Protein AF-A0A8T0IB73-F1 (afdb_monomer)

pLDDT: mean 79.88, std 20.85, range [33.0, 96.12]

Organism: Ceratodon purpureus (NCBI:txid3225)

Sequence (267 aa):
MIAAMEVASTCCSMSRTCAVAPSSSFTQQLAAPAFRTNLRLKQVGAWQAPQRGLIQITNIGWDPEGILPAPVPHHITRRSYEKKISEDAEYKEKVERQLQADKEARRQAREARVVPDSHKDLLEFLLSTEGSEMEFEVARCRPRLTEDFFSFVKAEIGSLRFAVNQTVEVQDRIGELEVLQKVLQEGVGAYDALTTDLVDAKERLQRILVAKDKKAILLEMAGENQLDRPLLALLDENIVSATQANEEQAALFMSKIRGAVVKYITL

Structure (mmCIF, N/CA/C/O backbone):
data_AF-A0A8T0IB73-F1
#
_entry.id   AF-A0A8T0IB73-F1
#
loop_
_atom_site.group_PDB
_atom_site.id
_atom_site.type_symbol
_atom_site.label_atom_id
_atom_site.label_alt_id
_atom_site.label_comp_id
_atom_site.label_asym_id
_atom_site.label_entity_id
_atom_site.label_seq_id
_atom_site.pdbx_PDB_ins_code
_atom_site.Cartn_x
_atom_site.Cartn_y
_atom_site.Cartn_z
_atom_site.occupancy
_atom_site.B_iso_or_equiv
_atom_site.auth_seq_id
_atom_site.auth_comp_id
_atom_site.auth_asym_id
_atom_site.auth_atom_id
_atom_site.pdbx_PDB_model_num
ATOM 1 N N . MET A 1 1 ? -2.199 46.099 14.956 1.00 44.38 1 MET A N 1
ATOM 2 C CA . MET A 1 1 ? -2.814 44.824 14.524 1.00 44.38 1 MET A CA 1
ATOM 3 C C . MET A 1 1 ? -1.697 43.940 14.010 1.00 44.38 1 MET A C 1
ATOM 5 O O . MET A 1 1 ? -0.805 44.490 13.382 1.00 44.38 1 MET A O 1
ATOM 9 N N . ILE A 1 2 ? -1.781 42.634 14.283 1.00 37.38 2 ILE A N 1
ATOM 10 C CA . ILE A 1 2 ? -0.740 41.584 14.225 1.00 37.38 2 ILE A CA 1
ATOM 11 C C . ILE A 1 2 ? -0.155 41.323 15.622 1.00 37.38 2 ILE A C 1
ATOM 13 O O . ILE A 1 2 ? 0.745 42.016 16.085 1.00 37.38 2 ILE A O 1
ATOM 17 N N . ALA A 1 3 ? -0.745 40.336 16.300 1.00 36.84 3 ALA A N 1
ATOM 18 C CA . ALA A 1 3 ? -0.261 39.738 17.537 1.00 36.84 3 ALA A CA 1
ATOM 19 C C . ALA A 1 3 ? 0.250 38.330 17.198 1.00 36.84 3 ALA A C 1
ATOM 21 O O . ALA A 1 3 ? -0.510 37.512 16.684 1.00 36.84 3 ALA A O 1
ATOM 22 N N . ALA A 1 4 ? 1.529 38.079 17.465 1.00 41.38 4 ALA A N 1
ATOM 23 C CA . ALA A 1 4 ? 2.139 36.757 17.465 1.00 41.38 4 ALA A CA 1
ATOM 24 C C . ALA A 1 4 ? 2.296 36.318 18.929 1.00 41.38 4 ALA A C 1
ATOM 26 O O . ALA A 1 4 ? 2.856 37.058 19.737 1.00 41.38 4 ALA A O 1
ATOM 27 N N . MET A 1 5 ? 1.758 35.147 19.273 1.00 37.09 5 MET A N 1
ATOM 28 C CA . MET A 1 5 ? 1.978 34.483 20.558 1.00 37.09 5 MET A CA 1
ATOM 29 C C . MET A 1 5 ? 3.108 33.466 20.382 1.00 37.09 5 MET A C 1
ATOM 31 O O . MET A 1 5 ? 2.905 32.431 19.756 1.00 37.09 5 MET A O 1
ATOM 35 N N . GLU A 1 6 ? 4.277 33.748 20.953 1.00 39.34 6 GLU A N 1
ATOM 36 C CA . GLU A 1 6 ? 5.296 32.743 21.267 1.00 39.34 6 GLU A CA 1
ATOM 37 C C . GLU A 1 6 ? 5.273 32.500 22.778 1.00 39.34 6 GLU A C 1
ATOM 39 O O . GLU A 1 6 ? 5.411 33.424 23.582 1.00 39.34 6 GLU A O 1
ATOM 44 N N . VAL A 1 7 ? 5.058 31.243 23.163 1.00 42.22 7 VAL A N 1
ATOM 45 C CA . VAL A 1 7 ? 5.087 30.785 24.551 1.00 42.22 7 VAL A CA 1
ATOM 46 C C . VAL A 1 7 ? 6.481 30.239 24.835 1.00 42.22 7 VAL A C 1
ATOM 48 O O . VAL A 1 7 ? 6.880 29.205 24.306 1.00 42.22 7 VAL A O 1
ATOM 51 N N . ALA A 1 8 ? 7.213 30.944 25.693 1.00 37.56 8 ALA A N 1
ATOM 52 C CA . ALA A 1 8 ? 8.428 30.458 26.326 1.00 37.56 8 ALA A CA 1
ATOM 53 C C . ALA A 1 8 ? 8.081 29.418 27.404 1.00 37.56 8 ALA A C 1
ATOM 55 O O . ALA A 1 8 ? 7.193 29.647 28.227 1.00 37.56 8 ALA A O 1
ATOM 56 N N . SER A 1 9 ? 8.815 28.305 27.451 1.00 41.31 9 SER A N 1
ATOM 57 C CA . SER A 1 9 ? 8.836 27.429 28.624 1.00 41.31 9 SER A CA 1
ATOM 58 C C . SER A 1 9 ? 10.268 27.039 28.970 1.00 41.31 9 SER A C 1
ATOM 60 O O . SER A 1 9 ? 10.942 26.277 28.281 1.00 41.31 9 SER A O 1
ATOM 62 N N . THR A 1 10 ? 10.718 27.655 30.052 1.00 38.38 10 THR A N 1
ATOM 63 C CA . THR A 1 10 ? 11.935 27.410 30.813 1.00 38.38 10 THR A CA 1
ATOM 64 C C . THR A 1 10 ? 11.667 26.262 31.781 1.00 38.38 10 THR A C 1
ATOM 66 O O . THR A 1 10 ? 10.678 26.333 32.502 1.00 38.38 10 THR A O 1
ATOM 69 N N . CYS A 1 11 ? 12.559 25.273 31.900 1.00 34.50 11 CYS A N 1
ATOM 70 C CA . CYS A 1 11 ? 12.737 24.570 33.175 1.00 34.50 11 CYS A CA 1
ATOM 71 C C . CYS A 1 11 ? 14.089 23.852 33.264 1.00 34.50 11 CYS A C 1
ATOM 73 O O . CYS A 1 11 ? 14.430 22.991 32.455 1.00 34.50 11 CYS A O 1
ATOM 75 N N . CYS A 1 12 ? 14.842 24.255 34.287 1.00 33.66 12 CYS A N 1
ATOM 76 C CA . CYS A 1 12 ? 16.112 23.703 34.728 1.00 33.66 12 CYS A CA 1
ATOM 77 C C . CYS A 1 12 ? 15.977 22.340 35.426 1.00 33.66 12 CYS A C 1
ATOM 79 O O . CYS A 1 12 ? 14.968 22.009 36.041 1.00 33.66 12 CYS A O 1
ATOM 81 N N . SER A 1 13 ? 17.105 21.637 35.354 1.00 33.31 13 SER A N 1
ATOM 82 C CA . SER A 1 13 ? 17.651 20.556 36.181 1.00 33.31 13 SER A CA 1
ATOM 83 C C . SER A 1 13 ? 17.153 20.408 37.635 1.00 33.31 13 SER A C 1
ATOM 85 O O . SER A 1 13 ? 17.006 21.380 38.366 1.00 33.31 13 SER A O 1
ATOM 87 N N . MET A 1 14 ? 17.052 19.163 38.125 1.00 33.00 14 MET A N 1
ATOM 88 C CA . MET A 1 14 ? 18.135 18.469 38.854 1.00 33.00 14 MET A CA 1
ATOM 89 C C . MET A 1 14 ? 17.739 17.036 39.280 1.00 33.00 14 MET A C 1
ATOM 91 O O . MET A 1 14 ? 16.755 16.809 39.970 1.00 33.00 14 MET A O 1
ATOM 95 N N . SER A 1 15 ? 18.585 16.094 38.859 1.00 36.47 15 SER A N 1
ATOM 96 C CA . SER A 1 15 ? 19.115 14.887 39.517 1.00 36.47 15 SER A CA 1
ATOM 97 C C . SER A 1 15 ? 18.459 14.313 40.787 1.00 36.47 15 SER A C 1
ATOM 99 O O . SER A 1 15 ? 18.430 14.984 41.816 1.00 36.47 15 SER A O 1
ATOM 101 N N . ARG A 1 16 ? 18.221 12.985 40.790 1.00 34.59 16 ARG A N 1
ATOM 102 C CA . ARG A 1 16 ? 18.730 12.041 41.819 1.00 34.59 16 ARG A CA 1
ATOM 103 C C . ARG A 1 16 ? 18.560 10.560 41.425 1.00 34.59 16 ARG A C 1
ATOM 105 O O . ARG A 1 16 ? 17.464 10.078 41.188 1.00 34.59 16 ARG A O 1
ATOM 112 N N . THR A 1 17 ? 19.713 9.892 41.365 1.00 36.22 17 THR A N 1
ATOM 113 C CA . THR A 1 17 ? 20.051 8.501 41.729 1.00 36.22 17 THR A CA 1
ATOM 114 C C . THR A 1 17 ? 18.939 7.535 42.165 1.00 36.22 17 THR A C 1
ATOM 116 O O . THR A 1 17 ? 18.253 7.811 43.143 1.00 36.22 17 THR A O 1
ATOM 119 N N . CYS A 1 18 ? 18.939 6.325 41.592 1.00 33.56 18 CYS A N 1
ATOM 120 C CA . CYS A 1 18 ? 19.138 5.069 42.336 1.00 33.56 18 CYS A CA 1
ATOM 121 C C . CYS A 1 18 ? 19.315 3.887 41.367 1.00 33.56 18 CYS A C 1
ATOM 123 O O . CYS A 1 18 ? 18.450 3.597 40.546 1.00 33.56 18 CYS A O 1
ATOM 125 N N . ALA A 1 19 ? 20.464 3.219 41.475 1.00 34.84 19 ALA A N 1
ATOM 126 C CA . ALA A 1 19 ? 20.761 1.963 40.808 1.00 34.84 19 ALA A CA 1
ATOM 127 C C . ALA A 1 19 ? 20.019 0.822 41.520 1.00 34.84 19 ALA A C 1
ATOM 129 O O . ALA A 1 19 ? 20.139 0.671 42.736 1.00 34.84 19 ALA A O 1
ATOM 130 N N . VAL A 1 20 ? 19.274 0.022 40.760 1.00 39.84 20 VAL A N 1
ATOM 131 C CA . VAL A 1 20 ? 18.644 -1.215 41.231 1.00 39.84 20 VAL A CA 1
ATOM 132 C C . VAL A 1 20 ? 19.506 -2.384 40.763 1.00 39.84 20 VAL A C 1
ATOM 134 O O . VAL A 1 20 ? 19.698 -2.591 39.567 1.00 39.84 20 VAL A O 1
ATOM 137 N N . ALA A 1 21 ? 20.054 -3.122 41.725 1.00 38.19 21 ALA A N 1
ATOM 138 C CA . ALA A 1 21 ? 20.710 -4.406 41.510 1.00 38.19 21 ALA A CA 1
ATOM 139 C C . ALA A 1 21 ? 19.654 -5.520 41.376 1.00 38.19 21 ALA A C 1
ATOM 141 O O . ALA A 1 21 ? 18.677 -5.496 42.128 1.00 38.19 21 ALA A O 1
ATOM 142 N N . PRO A 1 22 ? 19.845 -6.528 40.509 1.00 43.53 22 PRO A N 1
ATOM 143 C CA . PRO A 1 22 ? 19.074 -7.757 40.582 1.00 43.53 22 PRO A CA 1
ATOM 144 C C . PRO A 1 22 ? 19.746 -8.764 41.522 1.00 43.53 22 PRO A C 1
ATOM 146 O O . PRO A 1 22 ? 20.950 -9.024 41.462 1.00 43.53 22 PRO A O 1
ATOM 149 N N . SER A 1 23 ? 18.925 -9.313 42.409 1.00 37.59 23 SER A N 1
ATOM 150 C CA . SER A 1 23 ? 19.232 -10.384 43.343 1.00 37.59 23 SER A CA 1
ATOM 151 C C . SER A 1 23 ? 19.299 -11.758 42.662 1.00 37.59 23 SER A C 1
ATOM 153 O O . SER A 1 23 ? 18.749 -12.012 41.595 1.00 37.59 23 SER A O 1
ATOM 155 N N . SER A 1 24 ? 20.026 -12.634 43.345 1.00 38.06 24 SER A N 1
ATOM 156 C CA . SER A 1 24 ? 20.345 -14.037 43.087 1.00 38.06 24 SER A CA 1
ATOM 157 C C . SER A 1 24 ? 19.184 -14.952 42.684 1.00 38.06 24 SER A C 1
ATOM 159 O O . SER A 1 24 ? 18.123 -14.898 43.299 1.00 38.06 24 SER A O 1
ATOM 161 N N . SER A 1 25 ? 19.467 -15.936 41.822 1.00 36.97 25 SER A N 1
ATOM 162 C CA . SER A 1 25 ? 19.580 -17.375 42.164 1.00 36.97 25 SER A CA 1
ATOM 163 C C . SER A 1 25 ? 19.134 -18.278 41.006 1.00 36.97 25 SER A C 1
ATOM 165 O O . SER A 1 25 ? 17.952 -18.376 40.725 1.00 36.97 25 SER A 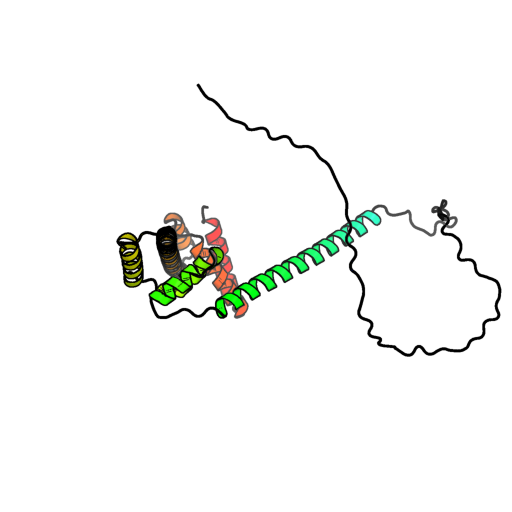O 1
ATOM 167 N N . PHE A 1 26 ? 20.072 -18.986 40.370 1.00 35.97 26 PHE A N 1
ATOM 168 C CA . PHE A 1 26 ? 19.888 -20.409 40.061 1.00 35.97 26 PHE A CA 1
ATOM 169 C C . PHE A 1 26 ? 21.224 -21.031 39.652 1.00 35.97 26 PHE A C 1
ATOM 171 O O . PHE A 1 26 ? 21.791 -20.765 38.595 1.00 35.97 26 PHE A O 1
ATOM 178 N N . THR A 1 27 ? 21.747 -21.841 40.556 1.00 39.44 27 THR A N 1
ATOM 179 C CA . THR A 1 27 ? 22.870 -22.748 40.372 1.00 39.44 27 THR A CA 1
ATOM 180 C C . THR A 1 27 ? 22.396 -23.933 39.539 1.00 39.44 27 THR A C 1
ATOM 182 O O . THR A 1 27 ? 21.481 -24.634 39.961 1.00 39.44 27 THR A O 1
ATOM 185 N N . GLN A 1 28 ? 23.059 -24.238 38.424 1.00 41.81 28 GLN A N 1
ATOM 186 C CA . GLN A 1 28 ? 23.147 -25.623 37.966 1.00 41.81 28 GLN A CA 1
ATOM 187 C C . GLN A 1 28 ? 24.484 -25.879 37.272 1.00 41.81 28 GLN A C 1
ATOM 189 O O . GLN A 1 28 ? 24.882 -25.214 36.320 1.00 41.81 28 GLN A O 1
ATOM 194 N N . GLN A 1 29 ? 25.202 -26.823 37.871 1.00 37.19 29 GLN A N 1
ATOM 195 C CA . GLN A 1 29 ? 26.522 -27.307 37.514 1.00 37.19 29 GLN A CA 1
ATOM 196 C C . GLN A 1 29 ? 26.460 -28.149 36.241 1.00 37.19 29 GLN A C 1
ATOM 198 O O . GLN A 1 29 ? 25.690 -29.103 36.175 1.00 37.19 29 GLN A O 1
ATOM 203 N N . LEU A 1 30 ? 27.376 -27.900 35.308 1.00 41.53 30 LEU A N 1
ATOM 204 C CA . LEU A 1 30 ? 27.892 -28.938 34.422 1.00 41.53 30 LEU A CA 1
ATOM 205 C C . LEU A 1 30 ? 29.418 -28.899 34.496 1.00 41.53 30 LEU A C 1
ATOM 207 O O . LEU A 1 30 ? 30.078 -27.985 34.008 1.00 41.53 30 LEU A O 1
ATOM 211 N N . ALA A 1 31 ? 29.956 -29.879 35.217 1.00 35.47 31 ALA A N 1
ATOM 212 C CA . ALA A 1 31 ? 31.376 -30.101 35.405 1.00 35.47 31 ALA A CA 1
ATOM 213 C C . ALA A 1 31 ? 31.957 -30.834 34.187 1.00 35.47 31 ALA A C 1
ATOM 215 O O . ALA A 1 31 ? 31.492 -31.917 33.838 1.00 35.47 31 ALA A O 1
ATOM 216 N N . ALA A 1 32 ? 33.007 -30.275 33.585 1.00 41.81 32 ALA A N 1
ATOM 217 C CA . ALA A 1 32 ? 33.899 -30.999 32.683 1.00 41.81 32 ALA A CA 1
ATOM 218 C C . ALA A 1 32 ? 35.157 -31.437 33.466 1.00 41.81 32 ALA A C 1
ATOM 220 O O . ALA A 1 32 ? 35.725 -30.622 34.202 1.00 41.81 32 ALA A O 1
ATOM 221 N N . PRO A 1 33 ? 35.612 -32.698 33.352 1.00 41.72 33 PRO A N 1
ATOM 222 C CA . PRO A 1 33 ? 36.765 -33.182 34.100 1.00 41.72 33 PRO A CA 1
ATOM 223 C C . PRO A 1 33 ? 38.071 -32.673 33.477 1.00 41.72 33 PRO A C 1
ATOM 225 O O . PRO A 1 33 ? 38.489 -33.114 32.409 1.00 41.72 33 PRO A O 1
ATOM 228 N N . ALA A 1 34 ? 38.748 -31.759 34.172 1.00 39.94 34 ALA A N 1
ATOM 229 C CA . ALA A 1 34 ? 40.122 -31.388 33.861 1.00 39.94 34 ALA A CA 1
ATOM 230 C C . ALA A 1 34 ? 41.086 -32.453 34.413 1.00 39.94 34 ALA A C 1
ATOM 232 O O . ALA A 1 34 ? 41.184 -32.656 35.627 1.00 39.94 34 ALA A O 1
ATOM 233 N N . PHE A 1 35 ? 41.813 -33.114 33.511 1.00 36.28 35 PHE A N 1
ATOM 234 C CA . PHE A 1 35 ? 42.977 -33.945 33.813 1.00 36.28 35 PHE A CA 1
ATOM 235 C C . PHE A 1 35 ? 43.986 -33.140 34.652 1.00 36.28 35 PHE A C 1
ATOM 237 O O . PHE A 1 35 ? 44.607 -32.196 34.168 1.00 36.28 35 PHE A O 1
ATOM 244 N N . ARG A 1 36 ? 44.154 -33.508 35.928 1.00 36.03 36 ARG A N 1
ATOM 245 C CA . ARG A 1 36 ? 45.197 -32.962 36.806 1.00 36.03 36 ARG A CA 1
ATOM 246 C C . ARG A 1 36 ? 46.440 -33.841 36.722 1.00 36.03 36 ARG A C 1
ATOM 248 O O . ARG A 1 36 ? 46.524 -34.873 37.381 1.00 36.03 36 ARG A O 1
ATOM 255 N N . THR A 1 37 ? 47.432 -33.419 35.946 1.00 40.97 37 THR A N 1
ATOM 256 C CA . THR A 1 37 ? 48.798 -33.937 36.075 1.00 40.97 37 THR A CA 1
ATOM 257 C C . THR A 1 37 ? 49.432 -33.354 37.337 1.00 40.97 37 THR A C 1
ATOM 259 O O . THR A 1 37 ? 49.644 -32.145 37.439 1.00 40.97 37 THR A O 1
ATOM 262 N N . ASN A 1 38 ? 49.731 -34.217 38.308 1.00 39.59 38 ASN A N 1
ATOM 263 C CA . ASN A 1 38 ? 50.471 -33.871 39.519 1.00 39.59 38 ASN A CA 1
ATOM 264 C C . ASN A 1 38 ? 51.953 -33.644 39.182 1.00 39.59 38 ASN A C 1
ATOM 266 O O . ASN A 1 38 ? 52.771 -34.550 39.315 1.00 39.59 38 ASN A O 1
ATOM 270 N N . LEU A 1 39 ? 52.309 -32.427 38.774 1.00 40.09 39 LEU A N 1
ATOM 271 C CA . LEU A 1 39 ? 53.693 -31.963 38.811 1.00 40.09 39 LEU A CA 1
ATOM 272 C C . LEU A 1 39 ? 53.868 -31.053 40.022 1.00 40.09 39 LEU A C 1
ATOM 274 O O . LEU A 1 39 ? 53.451 -29.898 40.060 1.00 40.09 39 LEU A O 1
ATOM 278 N N . ARG A 1 40 ? 54.476 -31.649 41.046 1.00 42.19 40 ARG A N 1
ATOM 279 C CA . ARG A 1 40 ? 54.872 -31.038 42.309 1.00 42.19 40 ARG A CA 1
ATOM 280 C C . ARG A 1 40 ? 56.037 -30.079 42.040 1.00 42.19 40 ARG A C 1
ATOM 282 O O . ARG A 1 40 ? 57.198 -30.435 42.224 1.00 42.19 40 ARG A O 1
ATOM 289 N N . LEU A 1 41 ? 55.733 -28.871 41.572 1.00 42.41 41 LEU A N 1
ATOM 290 C CA . LEU A 1 41 ? 56.700 -27.779 41.553 1.00 42.41 41 LEU A CA 1
ATOM 291 C C . LEU A 1 41 ? 56.946 -27.333 42.995 1.00 42.41 41 LEU A C 1
ATOM 293 O O . LEU A 1 41 ? 56.038 -26.896 43.702 1.00 42.41 41 LEU A O 1
ATOM 297 N N . LYS A 1 42 ? 58.192 -27.516 43.437 1.00 46.25 42 LYS A N 1
ATOM 298 C CA . LYS A 1 42 ? 58.726 -26.979 44.690 1.00 46.25 42 LYS A CA 1
ATOM 299 C C . LYS A 1 42 ? 58.339 -25.500 44.794 1.00 46.25 42 LYS A C 1
ATOM 301 O O . LYS A 1 42 ? 58.508 -24.762 43.829 1.00 46.25 42 LYS A O 1
ATOM 306 N N . GLN A 1 43 ? 57.835 -25.083 45.956 1.00 48.91 43 GLN A N 1
ATOM 307 C CA . GLN A 1 43 ? 57.620 -23.674 46.283 1.00 48.91 43 GLN A CA 1
ATOM 308 C C . GLN A 1 43 ? 58.954 -22.929 46.159 1.00 48.91 43 GLN A C 1
ATOM 310 O O . GLN A 1 43 ? 59.796 -22.988 47.051 1.00 48.91 43 GLN A O 1
ATOM 315 N N . VAL A 1 44 ? 59.151 -22.249 45.033 1.00 48.34 44 VAL A N 1
ATOM 316 C CA . VAL A 1 44 ? 60.225 -21.279 44.835 1.00 48.34 44 VAL A CA 1
ATOM 317 C C . VAL A 1 44 ? 59.566 -19.912 44.860 1.00 48.34 44 VAL A C 1
ATOM 319 O O . VAL A 1 44 ? 59.070 -19.459 43.837 1.00 48.34 44 VAL A O 1
ATOM 322 N N . GLY A 1 45 ? 59.542 -19.301 46.046 1.00 48.81 45 GLY A N 1
ATOM 323 C CA . GLY A 1 45 ? 59.192 -17.895 46.248 1.00 48.81 45 GLY A CA 1
ATOM 324 C C . GLY A 1 45 ? 57.736 -17.527 45.947 1.00 48.81 45 GLY A C 1
ATOM 325 O O . GLY A 1 45 ? 57.119 -17.965 44.981 1.00 48.81 45 GLY A O 1
ATOM 326 N N . ALA A 1 46 ? 57.163 -16.663 46.777 1.00 43.78 46 ALA A N 1
ATOM 327 C CA . ALA A 1 46 ? 55.951 -15.956 46.402 1.00 43.78 46 ALA A CA 1
ATOM 328 C C . ALA A 1 46 ? 56.261 -15.075 45.179 1.00 43.78 46 ALA A C 1
ATOM 330 O O . ALA A 1 46 ? 56.926 -14.049 45.309 1.00 43.78 46 ALA A O 1
ATOM 331 N N . TRP A 1 47 ? 55.784 -15.463 43.995 1.00 45.06 47 TRP A N 1
ATOM 332 C CA . TRP A 1 47 ? 55.658 -14.535 42.875 1.00 45.06 47 TRP A CA 1
ATOM 333 C C . TRP A 1 47 ? 54.549 -13.552 43.239 1.00 45.06 47 TRP A C 1
ATOM 335 O O . TRP A 1 47 ? 53.365 -13.809 43.028 1.00 45.06 47 TRP A O 1
ATOM 345 N N . GLN A 1 48 ? 54.931 -12.437 43.857 1.00 53.94 48 GLN A N 1
ATOM 346 C CA . GLN A 1 48 ? 54.068 -11.270 43.914 1.00 53.94 48 GLN A CA 1
ATOM 347 C C . GLN A 1 48 ? 53.816 -10.856 42.465 1.00 53.94 48 GLN A C 1
ATOM 349 O O . GLN A 1 48 ? 54.759 -10.539 41.739 1.00 53.94 48 GLN A O 1
ATOM 354 N N . ALA A 1 49 ? 52.556 -10.910 42.025 1.00 51.66 49 ALA A N 1
ATOM 355 C CA . ALA A 1 49 ? 52.174 -10.290 40.767 1.00 51.66 49 ALA A CA 1
ATOM 356 C C . ALA A 1 49 ? 52.676 -8.839 40.822 1.00 51.66 49 ALA A C 1
ATOM 358 O O . ALA A 1 49 ? 52.346 -8.147 41.795 1.00 51.66 49 ALA A O 1
ATOM 359 N N . PRO A 1 50 ? 53.507 -8.383 39.864 1.00 53.66 50 PRO A N 1
ATOM 360 C CA . PRO A 1 50 ? 53.971 -7.012 39.883 1.00 53.66 50 PRO A CA 1
ATOM 361 C C . PRO A 1 50 ? 52.725 -6.137 39.911 1.00 53.66 50 PRO A C 1
ATOM 363 O O . PRO A 1 50 ? 51.798 -6.329 39.114 1.00 53.66 50 PRO A O 1
ATOM 366 N N . GLN A 1 51 ? 52.668 -5.226 40.884 1.00 57.03 51 GLN A N 1
ATOM 367 C CA . GLN A 1 51 ? 51.637 -4.205 40.888 1.00 57.03 51 GLN A CA 1
ATOM 368 C C . GLN A 1 51 ? 51.610 -3.592 39.492 1.00 57.03 51 GLN A C 1
ATOM 370 O O . GLN A 1 51 ? 52.670 -3.388 38.895 1.00 57.03 51 GLN A O 1
ATOM 375 N N . ARG A 1 52 ? 50.412 -3.341 38.956 1.00 53.03 52 ARG A N 1
ATOM 376 C CA . ARG A 1 52 ? 50.226 -2.566 37.725 1.00 53.03 52 ARG A CA 1
ATOM 377 C C . ARG A 1 52 ? 50.697 -1.127 37.973 1.00 53.03 52 ARG A C 1
ATOM 379 O O . ARG A 1 52 ? 49.896 -0.203 38.008 1.00 53.03 52 ARG A O 1
ATOM 386 N N . GLY A 1 53 ? 51.996 -0.940 38.184 1.00 54.69 53 GLY A N 1
ATOM 387 C CA . GLY A 1 53 ? 52.661 0.309 37.900 1.00 54.69 53 GLY A CA 1
ATOM 388 C C . GLY A 1 53 ? 52.454 0.565 36.418 1.00 54.69 53 GLY A C 1
ATOM 389 O O . GLY A 1 53 ? 52.509 -0.366 35.609 1.00 54.69 53 GLY A O 1
ATOM 390 N N . LEU A 1 54 ? 52.140 1.807 36.066 1.00 57.47 54 LEU A N 1
ATOM 391 C CA . LEU A 1 54 ? 52.145 2.219 34.675 1.00 57.47 54 LEU A CA 1
ATOM 392 C C . LEU A 1 54 ? 53.546 1.939 34.121 1.00 57.47 54 LEU A C 1
ATOM 394 O O . LEU A 1 54 ? 54.477 2.700 34.367 1.00 57.47 54 LEU A O 1
ATOM 398 N N . ILE A 1 55 ? 53.705 0.842 33.381 1.00 59.62 55 ILE A N 1
ATOM 399 C CA . ILE A 1 55 ? 54.859 0.656 32.509 1.00 59.62 55 ILE A CA 1
ATOM 400 C C . ILE A 1 55 ? 54.664 1.672 31.384 1.00 59.62 55 ILE A C 1
ATOM 402 O O . ILE A 1 55 ? 54.000 1.405 30.385 1.00 59.62 55 ILE A O 1
ATOM 406 N N . GLN A 1 56 ? 55.176 2.883 31.589 1.00 55.97 56 GLN A N 1
ATOM 407 C CA . GLN A 1 56 ? 55.323 3.862 30.526 1.00 55.97 56 GLN A CA 1
ATOM 408 C C . GLN A 1 56 ? 56.548 3.448 29.714 1.00 55.97 56 GLN A C 1
ATOM 410 O O . GLN A 1 56 ? 57.686 3.624 30.142 1.00 55.97 56 GLN A O 1
ATOM 415 N N . ILE A 1 57 ? 56.310 2.848 28.550 1.00 64.50 57 ILE A N 1
ATOM 416 C CA . ILE A 1 57 ? 57.362 2.582 27.569 1.00 64.50 57 ILE A CA 1
ATOM 417 C C . ILE A 1 57 ? 57.809 3.946 27.031 1.00 64.50 57 ILE A C 1
ATOM 419 O O . ILE A 1 57 ? 57.122 4.550 26.213 1.00 64.50 57 ILE A O 1
ATOM 423 N N . THR A 1 58 ? 58.928 4.466 27.535 1.00 58.19 58 THR A N 1
ATOM 424 C CA . THR A 1 58 ? 59.463 5.790 27.169 1.00 58.19 58 THR A CA 1
ATOM 425 C C . THR A 1 58 ? 60.369 5.761 25.941 1.00 58.19 58 THR A C 1
ATOM 427 O O . THR A 1 58 ? 60.725 6.819 25.431 1.00 58.19 58 THR A O 1
ATOM 430 N N . ASN A 1 59 ? 60.734 4.577 25.440 1.00 60.09 59 ASN A N 1
ATOM 431 C CA . ASN A 1 59 ? 61.698 4.439 24.3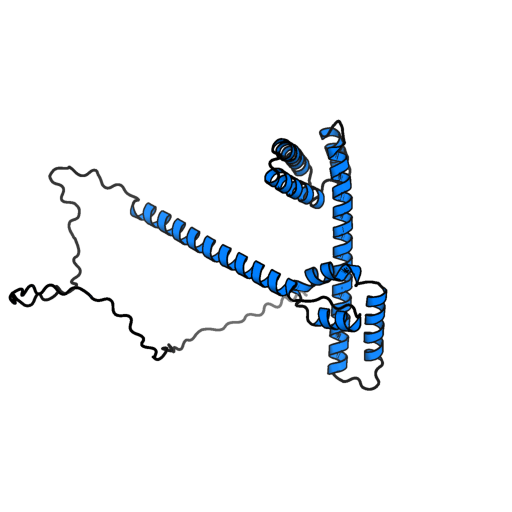54 1.00 60.09 59 ASN A CA 1
ATOM 432 C C . ASN A 1 59 ? 61.186 3.457 23.292 1.00 60.09 59 ASN A C 1
ATOM 434 O O . ASN A 1 59 ? 61.324 2.246 23.426 1.00 60.09 59 ASN A O 1
ATOM 438 N N . ILE A 1 60 ? 60.543 3.997 22.255 1.00 61.47 60 ILE A N 1
ATOM 439 C CA . ILE A 1 60 ? 59.937 3.237 21.143 1.00 61.47 60 ILE A CA 1
ATOM 440 C C . ILE A 1 60 ? 60.819 3.348 19.874 1.00 61.47 60 ILE A C 1
ATOM 442 O O . ILE A 1 60 ? 60.451 2.864 18.813 1.00 61.47 60 ILE A O 1
ATOM 446 N N . GLY A 1 61 ? 61.992 3.992 19.963 1.00 63.06 61 GLY A N 1
ATOM 447 C CA . GLY A 1 61 ? 62.805 4.389 18.803 1.00 63.06 61 GLY A CA 1
ATOM 448 C C . GLY A 1 61 ? 64.227 3.829 18.751 1.00 63.06 61 GLY A C 1
ATOM 449 O O . GLY A 1 61 ? 65.055 4.397 18.048 1.00 63.06 61 GLY A O 1
ATOM 450 N N . TRP A 1 62 ? 64.553 2.775 19.506 1.00 68.56 62 TRP A N 1
ATOM 451 C CA . TRP A 1 62 ? 65.886 2.166 19.436 1.00 68.56 62 TRP A CA 1
ATOM 452 C C . TRP A 1 62 ? 65.929 1.104 18.328 1.00 68.56 62 TRP A C 1
ATOM 454 O O . TRP A 1 62 ? 65.514 -0.033 18.541 1.00 68.56 62 TRP A O 1
ATOM 464 N N . ASP A 1 63 ? 66.413 1.499 17.150 1.00 76.44 63 ASP A N 1
ATOM 465 C CA . ASP A 1 63 ? 66.763 0.612 16.031 1.00 76.44 63 ASP A CA 1
ATOM 466 C C . ASP A 1 63 ? 68.184 0.958 15.541 1.00 76.44 63 ASP A C 1
ATOM 468 O O . ASP A 1 63 ? 68.345 1.796 14.653 1.00 76.44 63 ASP A O 1
ATOM 472 N N . PRO A 1 64 ? 69.239 0.401 16.165 1.00 71.50 64 PRO A N 1
ATOM 473 C CA . PRO A 1 64 ? 70.627 0.738 15.837 1.00 71.50 64 PRO A CA 1
ATOM 474 C C . PRO A 1 64 ? 71.093 0.145 14.500 1.00 71.50 64 PRO A C 1
ATOM 476 O O . PRO A 1 64 ? 72.060 0.637 13.927 1.00 71.50 64 PRO A O 1
ATOM 479 N N . GLU A 1 65 ? 70.411 -0.891 14.009 1.00 79.94 65 GLU A N 1
ATOM 480 C CA . GLU A 1 65 ? 70.756 -1.608 12.777 1.00 79.94 65 GLU A CA 1
ATOM 481 C C . GLU A 1 65 ? 69.942 -1.107 11.569 1.00 79.94 65 GLU A C 1
ATOM 483 O O . GLU A 1 65 ? 70.186 -1.528 10.440 1.00 79.94 65 GLU A O 1
ATOM 488 N N . GLY A 1 66 ? 68.965 -0.214 11.788 1.00 72.06 66 GLY A N 1
ATOM 489 C CA . GLY A 1 66 ? 68.124 0.360 10.732 1.00 72.06 66 GLY A CA 1
ATOM 490 C C . GLY A 1 66 ? 67.334 -0.689 9.947 1.00 72.06 66 GLY A C 1
ATOM 491 O O . GLY A 1 66 ? 67.047 -0.497 8.764 1.00 72.06 66 GLY A O 1
ATOM 492 N N . ILE A 1 67 ? 67.033 -1.825 10.581 1.00 80.06 67 ILE A N 1
ATOM 493 C CA . ILE A 1 67 ? 66.361 -2.962 9.942 1.00 80.06 67 ILE A CA 1
ATOM 494 C C . ILE A 1 67 ? 64.880 -2.635 9.722 1.00 80.06 67 ILE A C 1
ATOM 496 O O . ILE A 1 67 ? 64.250 -3.177 8.808 1.00 80.06 67 ILE A O 1
ATOM 500 N N . LEU A 1 68 ? 64.305 -1.758 10.553 1.00 78.00 68 LEU A N 1
ATOM 501 C CA . LEU A 1 68 ? 62.896 -1.412 10.485 1.00 78.00 68 LEU A CA 1
ATOM 502 C C . LEU A 1 68 ? 62.663 -0.229 9.533 1.00 78.00 68 LEU A C 1
ATOM 504 O O . LEU A 1 68 ? 63.336 0.800 9.620 1.00 78.00 68 LEU A O 1
ATOM 508 N N . PRO A 1 69 ? 61.669 -0.328 8.632 1.00 75.50 69 PRO A N 1
ATOM 509 C CA . PRO A 1 69 ? 61.278 0.801 7.804 1.00 75.50 69 PRO A CA 1
ATOM 510 C C . PRO A 1 69 ? 60.702 1.929 8.669 1.00 75.50 69 PRO A C 1
ATOM 512 O O . PRO A 1 69 ? 60.158 1.693 9.752 1.00 75.50 69 PRO A O 1
ATOM 515 N N . ALA A 1 70 ? 60.774 3.160 8.154 1.00 77.19 70 ALA A N 1
ATOM 516 C CA . ALA A 1 70 ? 60.189 4.320 8.815 1.00 77.19 70 ALA A CA 1
ATOM 517 C C . ALA A 1 70 ? 58.710 4.059 9.176 1.00 77.19 70 ALA A C 1
ATOM 519 O O . ALA A 1 70 ? 57.976 3.470 8.374 1.00 77.19 70 ALA A O 1
ATOM 520 N N . PRO A 1 71 ? 58.255 4.489 10.367 1.00 73.50 71 PRO A N 1
ATOM 521 C CA . PRO A 1 71 ? 56.900 4.227 10.825 1.00 73.50 71 PRO A CA 1
ATOM 522 C C . PRO A 1 71 ? 55.891 4.824 9.845 1.00 73.50 71 PRO A C 1
ATOM 524 O O . PRO A 1 71 ? 55.879 6.030 9.598 1.00 73.50 71 PRO A O 1
ATOM 527 N N . VAL A 1 72 ? 55.031 3.972 9.289 1.00 76.62 72 VAL A N 1
ATOM 528 C CA . VAL A 1 72 ? 53.984 4.412 8.369 1.00 76.62 72 VAL A CA 1
ATOM 529 C C . VAL A 1 72 ? 52.848 5.032 9.197 1.00 76.62 72 VAL A C 1
ATOM 531 O O . VAL A 1 72 ? 52.295 4.376 10.087 1.00 76.62 72 VAL A O 1
ATOM 534 N N . PRO A 1 73 ? 52.483 6.305 8.966 1.00 73.44 73 PRO A N 1
ATOM 535 C CA . PRO A 1 73 ? 51.358 6.916 9.662 1.00 73.44 73 PRO A CA 1
ATOM 536 C C . PRO A 1 73 ? 50.029 6.268 9.225 1.00 73.44 73 PRO A C 1
ATOM 538 O O . PRO A 1 73 ? 49.955 5.563 8.224 1.00 73.44 73 PRO A O 1
ATOM 541 N N . HIS A 1 74 ? 48.946 6.521 9.965 1.00 78.44 74 HIS A N 1
ATOM 542 C CA . HIS A 1 74 ? 47.565 6.101 9.641 1.00 78.44 74 HIS A CA 1
ATOM 543 C C . HIS A 1 74 ? 47.148 4.653 9.968 1.00 78.44 74 HIS A C 1
ATOM 545 O O . HIS A 1 74 ? 45.992 4.305 9.729 1.00 78.44 74 HIS A O 1
ATOM 551 N N . HIS A 1 75 ? 47.982 3.819 10.598 1.00 80.62 75 HIS A N 1
ATOM 552 C CA . HIS A 1 75 ? 47.551 2.478 11.042 1.00 80.62 75 HIS A CA 1
ATOM 553 C C . HIS A 1 75 ? 46.391 2.504 12.051 1.00 80.62 75 HIS A C 1
ATOM 555 O O . HIS A 1 75 ? 45.471 1.690 11.964 1.00 80.62 75 HIS A O 1
ATOM 561 N N . ILE A 1 76 ? 46.410 3.460 12.987 1.00 85.62 76 ILE A N 1
ATOM 562 C CA . ILE A 1 76 ? 45.336 3.653 13.977 1.00 85.62 76 ILE A CA 1
ATOM 563 C C . ILE A 1 76 ? 44.051 4.096 13.275 1.00 85.62 76 ILE A C 1
ATOM 565 O O . ILE A 1 76 ? 42.981 3.561 13.546 1.00 85.62 76 ILE A O 1
ATOM 569 N N . THR A 1 77 ? 44.172 5.041 12.343 1.00 86.06 77 THR A N 1
ATOM 570 C CA . THR A 1 77 ? 43.063 5.557 11.538 1.00 86.06 77 THR A CA 1
ATOM 571 C C . THR A 1 77 ? 42.440 4.458 10.680 1.00 86.06 77 THR A C 1
ATOM 573 O O . THR A 1 77 ? 41.228 4.294 10.682 1.00 86.06 77 THR A O 1
ATOM 576 N N . ARG A 1 78 ? 43.252 3.644 9.997 1.00 87.56 78 ARG A N 1
ATOM 577 C CA . ARG A 1 78 ? 42.769 2.512 9.200 1.00 87.56 78 ARG A CA 1
ATOM 578 C C . ARG A 1 78 ? 42.014 1.497 10.058 1.00 87.56 78 ARG A C 1
ATOM 580 O O . ARG A 1 78 ? 40.889 1.152 9.719 1.00 87.56 78 ARG A O 1
ATOM 587 N N . ARG A 1 79 ? 42.588 1.075 11.191 1.00 88.88 79 ARG A N 1
ATOM 588 C CA . ARG A 1 79 ? 41.927 0.130 12.107 1.00 88.88 79 ARG A CA 1
ATOM 589 C C . ARG A 1 79 ? 40.648 0.697 12.716 1.00 88.88 79 ARG A C 1
ATOM 591 O O . ARG A 1 79 ? 39.697 -0.050 12.915 1.00 88.88 79 ARG A O 1
ATOM 598 N N . SER A 1 80 ? 40.606 1.994 13.027 1.00 86.31 80 SER A N 1
ATOM 599 C CA . SER A 1 80 ? 39.393 2.616 13.561 1.00 86.31 80 SER A CA 1
ATOM 600 C C . SER A 1 80 ? 38.290 2.719 12.508 1.00 86.31 80 SER A C 1
ATOM 602 O O . SER A 1 80 ? 37.131 2.506 12.848 1.00 86.31 80 SER A O 1
ATOM 604 N N . TYR A 1 81 ? 38.630 2.965 11.238 1.00 88.81 81 TYR A N 1
ATOM 605 C CA . TYR A 1 81 ? 37.675 2.885 10.130 1.00 88.81 81 TYR A CA 1
ATOM 606 C C . TYR A 1 81 ? 37.197 1.456 9.872 1.00 88.81 81 TYR A C 1
ATOM 608 O O . TYR A 1 81 ? 35.994 1.248 9.790 1.00 88.81 81 TYR A O 1
ATOM 616 N N . GLU A 1 82 ? 38.099 0.473 9.800 1.00 89.88 82 GLU A N 1
ATOM 617 C CA . GLU A 1 82 ? 37.733 -0.943 9.633 1.00 89.88 82 GLU A CA 1
ATOM 618 C C . GLU A 1 82 ? 36.781 -1.400 10.748 1.00 89.88 82 GLU A C 1
ATOM 620 O O . GLU A 1 82 ? 35.749 -2.002 10.464 1.00 89.88 82 GLU A O 1
ATOM 625 N N . LYS A 1 83 ? 37.070 -1.024 12.002 1.00 91.81 83 LYS A N 1
ATOM 626 C CA . LYS A 1 83 ? 36.213 -1.327 13.154 1.00 91.81 83 LYS A CA 1
ATOM 627 C C . LYS A 1 83 ? 34.840 -0.652 13.066 1.00 91.81 83 LYS A C 1
ATOM 629 O O . LYS A 1 83 ? 33.837 -1.299 13.336 1.00 91.81 83 LYS A O 1
ATOM 634 N N . LYS A 1 84 ? 34.777 0.619 12.658 1.00 91.50 84 LYS A N 1
ATOM 635 C CA . LYS A 1 84 ? 33.496 1.311 12.439 1.00 91.50 84 LYS A CA 1
ATOM 636 C C . LYS A 1 84 ? 32.687 0.659 11.324 1.00 91.50 84 LYS A C 1
ATOM 638 O O . LYS A 1 84 ? 31.506 0.433 11.506 1.00 91.50 84 LYS A O 1
ATOM 643 N N . ILE A 1 85 ? 33.323 0.285 10.213 1.00 88.56 85 ILE A N 1
ATOM 644 C CA . ILE A 1 85 ? 32.654 -0.410 9.105 1.00 88.56 85 ILE A CA 1
ATOM 645 C C . ILE A 1 85 ? 32.091 -1.756 9.575 1.00 88.56 85 ILE A C 1
ATOM 647 O O . ILE A 1 85 ? 30.965 -2.085 9.214 1.00 88.56 85 ILE A O 1
ATOM 651 N N . SER A 1 86 ? 32.834 -2.526 10.381 1.00 87.94 86 SER A N 1
ATOM 652 C CA . SER A 1 86 ? 32.321 -3.784 10.937 1.00 87.94 86 SER A CA 1
ATOM 653 C C . SER A 1 86 ? 31.191 -3.562 11.940 1.00 87.94 86 SER A C 1
ATOM 655 O O . SER A 1 86 ? 30.188 -4.260 11.876 1.00 87.94 86 SER A O 1
ATOM 657 N N . GLU A 1 87 ? 31.312 -2.571 12.828 1.00 92.12 87 GLU A N 1
ATOM 658 C CA . GLU A 1 87 ? 30.256 -2.224 13.789 1.00 92.12 87 GLU A CA 1
ATOM 659 C C . GLU A 1 87 ? 28.987 -1.744 13.068 1.00 92.12 87 GLU A C 1
ATOM 661 O O . GLU A 1 87 ? 27.888 -2.183 13.401 1.00 92.12 87 GLU A O 1
ATOM 666 N N . ASP A 1 88 ? 29.135 -0.920 12.029 1.00 91.38 88 ASP A N 1
ATOM 667 C CA . ASP A 1 88 ? 28.046 -0.455 11.171 1.00 91.38 88 ASP A CA 1
ATOM 668 C C . ASP A 1 88 ? 27.415 -1.615 10.389 1.00 91.38 88 ASP A C 1
ATOM 670 O O . ASP A 1 88 ? 26.197 -1.647 10.217 1.00 91.38 88 ASP A O 1
ATOM 674 N N . ALA A 1 89 ? 28.214 -2.577 9.913 1.00 93.88 89 ALA A N 1
ATOM 675 C CA . ALA A 1 89 ? 27.723 -3.764 9.216 1.00 93.88 89 ALA A CA 1
ATOM 676 C C . ALA A 1 89 ? 26.929 -4.685 10.156 1.00 93.88 89 ALA A C 1
ATOM 678 O O . ALA A 1 89 ? 25.805 -5.061 9.831 1.00 93.88 89 ALA A O 1
ATOM 679 N N . GLU A 1 90 ? 27.458 -4.982 11.344 1.00 93.75 90 GLU A N 1
ATOM 680 C CA . GLU A 1 90 ? 26.751 -5.761 12.366 1.00 93.75 90 GLU A CA 1
ATOM 681 C C . GLU A 1 90 ? 25.478 -5.055 12.847 1.00 93.75 90 GLU A C 1
ATOM 683 O O . GLU A 1 90 ? 24.467 -5.700 13.129 1.00 93.75 90 GLU A O 1
ATOM 688 N N . TYR A 1 91 ? 25.513 -3.725 12.967 1.00 91.44 91 TYR A N 1
ATOM 689 C CA . TYR A 1 91 ? 24.345 -2.932 13.331 1.00 91.44 91 TYR A CA 1
ATOM 690 C C . TYR A 1 91 ? 23.268 -3.007 12.247 1.00 91.44 91 TYR A C 1
ATOM 692 O O . TYR A 1 91 ? 22.113 -3.294 12.561 1.00 91.44 91 TYR A O 1
ATOM 700 N N . LYS A 1 92 ? 23.648 -2.826 10.975 1.00 93.25 92 LYS A N 1
ATOM 701 C CA . LYS A 1 92 ? 22.737 -2.983 9.833 1.00 93.25 92 LYS A CA 1
ATOM 702 C C . LYS A 1 92 ? 22.109 -4.372 9.808 1.00 93.25 92 LYS A C 1
ATOM 704 O O . LYS A 1 92 ? 20.892 -4.464 9.726 1.00 93.25 92 LYS A O 1
ATOM 709 N N . GLU A 1 93 ? 22.900 -5.429 9.983 1.00 95.31 93 GLU A N 1
ATOM 710 C CA . GLU A 1 93 ? 22.393 -6.806 10.005 1.00 95.31 93 GLU A CA 1
ATOM 711 C C . GLU A 1 93 ? 21.390 -7.035 11.150 1.00 95.31 93 GLU A C 1
ATOM 713 O O . GLU A 1 93 ? 20.350 -7.667 10.964 1.00 95.31 93 GLU A O 1
ATOM 718 N N . LYS A 1 94 ? 21.659 -6.495 12.348 1.00 95.38 94 LYS A N 1
ATOM 719 C CA . LYS A 1 94 ? 20.730 -6.587 13.488 1.00 95.38 94 LYS 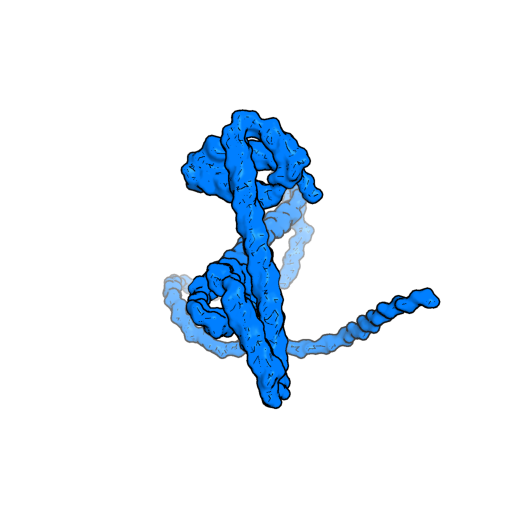A CA 1
ATOM 720 C C . LYS A 1 94 ? 19.417 -5.861 13.210 1.00 95.38 94 LYS A C 1
ATOM 722 O O . LYS A 1 94 ? 18.360 -6.413 13.508 1.00 95.38 94 LYS A O 1
ATOM 727 N N . VAL A 1 95 ? 19.480 -4.662 12.632 1.00 94.88 95 VAL A N 1
ATOM 728 C CA . VAL A 1 95 ? 18.292 -3.887 12.249 1.00 94.88 95 VAL A CA 1
ATOM 729 C C . VAL A 1 95 ? 17.503 -4.618 11.164 1.00 94.88 95 VAL A C 1
ATOM 731 O O . VAL A 1 95 ? 16.294 -4.771 11.289 1.00 94.88 95 VAL A O 1
ATOM 734 N N . GLU A 1 96 ? 18.167 -5.136 10.132 1.00 94.62 96 GLU A N 1
ATOM 735 C CA . GLU A 1 96 ? 17.522 -5.908 9.065 1.00 94.62 96 GLU A CA 1
ATOM 736 C C . GLU A 1 96 ? 16.827 -7.159 9.610 1.00 94.62 96 GLU A C 1
ATOM 738 O O . GLU A 1 96 ? 15.677 -7.422 9.257 1.00 94.62 96 GLU A O 1
ATOM 743 N N . ARG A 1 97 ? 17.475 -7.887 10.527 1.00 95.81 97 ARG A N 1
ATOM 744 C CA . ARG A 1 97 ? 16.887 -9.060 11.186 1.00 95.81 97 ARG A CA 1
ATOM 745 C C . ARG A 1 97 ? 15.660 -8.694 12.024 1.00 95.81 97 ARG A C 1
ATOM 747 O O . ARG A 1 97 ? 14.673 -9.423 11.990 1.00 95.81 97 ARG A O 1
ATOM 754 N N . GLN A 1 98 ? 15.697 -7.574 12.747 1.00 94.38 98 GLN A N 1
ATOM 755 C CA . GLN A 1 98 ? 14.538 -7.071 13.495 1.00 94.38 98 GLN A CA 1
ATOM 756 C C . GLN A 1 98 ? 13.391 -6.692 12.554 1.00 94.38 98 GLN A C 1
ATOM 758 O O . GLN A 1 98 ? 12.272 -7.156 12.735 1.00 94.38 98 GLN A O 1
ATOM 763 N N . LEU A 1 99 ? 13.679 -5.945 11.486 1.00 95.50 99 LEU A N 1
ATOM 764 C CA . LEU A 1 99 ? 12.676 -5.566 10.491 1.00 95.50 99 LEU A CA 1
ATOM 765 C C . LEU A 1 99 ? 12.046 -6.784 9.808 1.00 95.50 99 LEU A C 1
ATOM 767 O O . LEU A 1 99 ? 10.855 -6.761 9.502 1.00 95.50 99 LEU A O 1
ATOM 771 N N . GLN A 1 100 ? 12.825 -7.836 9.545 1.00 93.81 100 GLN A N 1
ATOM 772 C CA . GLN A 1 100 ? 12.307 -9.098 9.020 1.00 93.81 100 GLN A CA 1
ATOM 773 C C . GLN A 1 100 ? 11.395 -9.781 10.040 1.00 93.81 100 GLN A C 1
ATOM 775 O O . GLN A 1 100 ? 10.252 -10.075 9.702 1.00 93.81 100 GLN A O 1
ATOM 780 N N . ALA A 1 101 ? 11.840 -9.943 11.287 1.00 95.44 101 ALA A N 1
ATOM 781 C CA . ALA A 1 101 ? 11.029 -10.544 12.345 1.00 95.44 101 ALA A CA 1
ATOM 782 C C . ALA A 1 101 ? 9.703 -9.789 12.560 1.00 95.44 101 ALA A C 1
ATOM 784 O O . ALA A 1 101 ? 8.647 -10.412 12.626 1.00 95.44 101 ALA A O 1
ATOM 785 N N . ASP A 1 102 ? 9.727 -8.454 12.564 1.00 92.75 102 ASP A N 1
ATOM 786 C CA . ASP A 1 102 ? 8.529 -7.624 12.724 1.00 92.75 102 ASP A CA 1
ATOM 787 C C . ASP A 1 102 ? 7.573 -7.733 11.529 1.00 92.75 102 ASP A C 1
ATOM 789 O O . ASP A 1 102 ? 6.352 -7.658 11.688 1.00 92.75 102 ASP A O 1
ATOM 793 N N . LYS A 1 103 ? 8.110 -7.871 10.310 1.00 92.44 103 LYS A N 1
ATOM 794 C CA . LYS A 1 103 ? 7.304 -8.106 9.102 1.00 92.44 103 LYS A CA 1
ATOM 795 C C . LYS A 1 103 ? 6.646 -9.481 9.143 1.00 92.44 103 LYS A C 1
ATOM 797 O O . LYS A 1 103 ? 5.478 -9.609 8.784 1.00 92.44 103 LYS A O 1
ATOM 802 N N . GLU A 1 104 ? 7.378 -10.501 9.577 1.00 94.12 104 GLU A N 1
ATOM 803 C CA . GLU A 1 104 ? 6.865 -11.865 9.691 1.00 94.12 104 GLU A CA 1
ATOM 804 C C . GLU A 1 104 ? 5.826 -11.994 10.801 1.00 94.12 104 GLU A C 1
ATOM 806 O O . GLU A 1 104 ? 4.781 -12.595 10.572 1.00 94.12 104 GLU A O 1
ATOM 811 N N . ALA A 1 105 ? 6.059 -11.370 11.957 1.00 93.88 105 ALA A N 1
ATOM 812 C CA . ALA A 1 105 ? 5.097 -11.323 13.052 1.00 93.88 105 ALA A CA 1
ATOM 813 C C . ALA A 1 105 ? 3.787 -10.646 12.619 1.00 93.88 105 ALA A C 1
ATOM 815 O O . ALA A 1 105 ? 2.706 -11.183 12.858 1.00 93.88 105 ALA A O 1
ATOM 816 N N . ARG A 1 106 ? 3.870 -9.516 11.900 1.00 91.50 106 ARG A N 1
ATOM 817 C CA . ARG A 1 106 ? 2.690 -8.857 11.310 1.00 91.50 106 ARG A CA 1
ATOM 818 C C . ARG A 1 106 ? 1.966 -9.754 10.311 1.00 91.50 106 ARG A C 1
ATOM 820 O O . ARG A 1 106 ? 0.745 -9.861 10.361 1.00 91.50 106 ARG A O 1
ATOM 827 N N . ARG A 1 107 ? 2.702 -10.446 9.437 1.00 91.56 107 ARG A N 1
ATOM 828 C CA . ARG A 1 107 ? 2.115 -11.411 8.494 1.00 91.56 107 ARG A CA 1
ATOM 829 C C . ARG A 1 107 ? 1.378 -12.538 9.227 1.00 91.56 107 ARG A C 1
ATOM 831 O O . ARG A 1 107 ? 0.232 -12.815 8.894 1.00 91.56 107 ARG A O 1
ATOM 838 N N . GLN A 1 108 ? 1.991 -13.127 10.252 1.00 93.00 108 GLN A N 1
ATOM 839 C CA . GLN A 1 108 ? 1.370 -14.181 11.061 1.00 93.00 108 GLN A CA 1
ATOM 840 C C . GLN A 1 108 ? 0.109 -13.684 11.779 1.00 93.00 108 GLN A C 1
ATOM 842 O O . GLN A 1 108 ? -0.896 -14.389 11.811 1.00 93.00 108 GLN A O 1
ATOM 847 N N . ALA A 1 109 ? 0.125 -12.455 12.305 1.00 90.94 109 ALA A N 1
ATOM 848 C CA . ALA A 1 109 ? -1.050 -11.849 12.925 1.00 90.94 109 ALA A CA 1
ATOM 849 C C . ALA A 1 109 ? -2.211 -11.676 11.925 1.00 90.94 109 ALA A C 1
ATOM 851 O O . ALA A 1 109 ? -3.355 -11.978 12.262 1.00 90.94 109 ALA A O 1
ATOM 852 N N . ARG A 1 110 ? -1.924 -11.262 10.681 1.00 92.19 110 ARG A N 1
ATOM 853 C CA . ARG A 1 110 ? -2.927 -11.156 9.600 1.00 92.19 110 ARG A CA 1
ATOM 854 C C . ARG A 1 110 ? -3.519 -12.511 9.224 1.00 92.19 110 ARG A C 1
ATOM 856 O O . ARG A 1 110 ? -4.730 -12.629 9.046 1.00 92.19 110 ARG A O 1
ATOM 863 N N . GLU A 1 111 ? -2.672 -13.530 9.107 1.00 90.56 111 GLU A N 1
ATOM 864 C CA . GLU A 1 111 ? -3.083 -14.898 8.773 1.00 90.56 111 GLU A CA 1
ATOM 865 C C . GLU A 1 111 ? -3.928 -15.535 9.884 1.00 90.56 111 GLU A C 1
ATOM 867 O O . GLU A 1 111 ? -4.881 -16.255 9.593 1.00 90.56 111 GLU A O 1
ATOM 872 N N . ALA A 1 112 ? -3.629 -15.229 11.151 1.00 91.50 112 ALA A N 1
ATOM 873 C CA . ALA A 1 112 ? -4.398 -15.708 12.297 1.00 91.50 112 ALA A CA 1
ATOM 874 C C . ALA A 1 112 ? -5.816 -15.110 12.365 1.00 91.50 112 ALA A C 1
ATOM 876 O O . ALA A 1 112 ? -6.725 -15.733 12.918 1.00 91.50 112 ALA A O 1
ATOM 877 N N . ARG A 1 113 ? -6.023 -13.910 11.808 1.00 90.50 113 ARG A N 1
ATOM 878 C CA . ARG A 1 113 ? -7.335 -13.255 11.748 1.00 90.50 113 ARG A CA 1
ATOM 879 C C . ARG A 1 113 ? -8.205 -13.890 10.657 1.00 90.50 113 ARG A C 1
ATOM 881 O O . ARG A 1 113 ? -7.825 -13.950 9.484 1.00 90.50 113 ARG A O 1
ATOM 888 N N . VAL A 1 114 ? -9.405 -14.328 11.044 1.00 90.44 114 VAL A N 1
ATOM 889 C CA . VAL A 1 114 ? -10.413 -14.918 10.148 1.00 90.44 114 VAL A CA 1
ATOM 890 C C . VAL A 1 114 ? -11.485 -13.878 9.837 1.00 90.44 114 VAL A C 1
ATOM 892 O O . VAL A 1 114 ? -12.038 -13.277 10.753 1.00 90.44 114 VAL A O 1
ATOM 895 N N . VAL A 1 115 ? -11.780 -13.681 8.549 1.00 92.44 115 VAL A N 1
ATOM 896 C CA . VAL A 1 115 ? -12.786 -12.714 8.087 1.00 92.44 115 VAL A CA 1
ATOM 897 C C . VAL A 1 115 ? -14.195 -13.295 8.283 1.00 92.44 115 VAL A C 1
ATOM 899 O O . VAL A 1 115 ? -14.489 -14.334 7.685 1.00 92.44 115 VAL A O 1
ATOM 902 N N . PRO A 1 116 ? -15.076 -12.654 9.075 1.00 93.69 116 PRO A N 1
ATOM 903 C CA . PRO A 1 116 ? -16.434 -13.148 9.313 1.00 93.69 116 PRO A CA 1
ATOM 904 C C . PRO A 1 116 ? -17.394 -12.903 8.142 1.00 93.69 116 PRO A C 1
ATOM 906 O O . PRO A 1 116 ? -17.285 -11.898 7.435 1.00 93.69 116 PRO A O 1
ATOM 909 N N . ASP A 1 117 ? -18.364 -13.806 7.951 1.00 90.31 117 ASP A N 1
ATOM 910 C CA . ASP A 1 117 ? -19.357 -13.764 6.857 1.00 90.31 117 ASP A CA 1
ATOM 911 C C . ASP A 1 117 ? -20.568 -12.859 7.138 1.00 90.31 117 ASP A C 1
ATOM 913 O O . ASP A 1 117 ? -21.197 -12.357 6.209 1.00 90.31 117 ASP A O 1
ATOM 917 N N . SER A 1 118 ? -20.899 -12.630 8.409 1.00 95.25 118 SER A N 1
ATOM 918 C CA . SER A 1 118 ? -22.039 -11.804 8.823 1.00 95.25 118 SER A CA 1
ATOM 919 C C . SER A 1 118 ? -21.677 -10.318 8.857 1.00 95.25 118 SER A C 1
ATOM 921 O O . SER A 1 118 ? -20.591 -9.961 9.304 1.00 95.25 118 SER A O 1
ATOM 923 N N . HIS A 1 119 ? -22.601 -9.427 8.473 1.00 93.31 119 HIS A N 1
ATOM 924 C CA . HIS A 1 119 ? -22.374 -7.972 8.522 1.00 93.31 119 HIS A CA 1
ATOM 925 C C . HIS A 1 119 ? -22.099 -7.457 9.942 1.00 93.31 119 HIS A C 1
ATOM 927 O O . HIS A 1 119 ? -21.266 -6.572 10.119 1.00 93.31 119 HIS A O 1
ATOM 933 N N . LYS A 1 120 ? -22.771 -8.023 10.954 1.00 93.94 120 LYS A N 1
ATOM 934 C CA . LYS A 1 120 ? -22.546 -7.671 12.367 1.00 93.94 120 LYS A CA 1
ATOM 935 C C . LYS A 1 120 ? -21.145 -8.062 12.816 1.00 93.94 120 LYS A C 1
ATOM 937 O O . LYS A 1 120 ? -20.414 -7.237 13.348 1.00 93.94 120 LYS A O 1
ATOM 942 N N . ASP A 1 121 ? -20.760 -9.299 12.533 1.00 94.62 121 ASP A N 1
ATOM 943 C CA . ASP A 1 121 ? -19.459 -9.822 12.942 1.00 94.62 121 ASP A CA 1
ATOM 944 C C . ASP A 1 121 ? -18.323 -9.140 12.167 1.00 94.62 121 ASP A C 1
ATOM 946 O O . ASP A 1 121 ? -17.260 -8.888 12.726 1.00 94.62 121 ASP A O 1
ATOM 950 N N . LEU A 1 122 ? -18.556 -8.781 10.899 1.00 95.00 122 LEU A N 1
ATOM 951 C CA . LEU A 1 122 ? -17.625 -7.994 10.091 1.00 95.00 122 LEU A CA 1
ATOM 952 C C . LEU A 1 122 ? -17.434 -6.581 10.660 1.00 95.00 122 LEU A C 1
ATOM 954 O O . LEU A 1 122 ? -16.314 -6.077 10.678 1.00 95.00 122 LEU A O 1
ATOM 958 N N . LEU A 1 123 ? -18.503 -5.949 11.147 1.00 94.81 123 LEU A N 1
ATOM 959 C CA . LEU A 1 123 ? -18.425 -4.639 11.786 1.00 94.81 123 LEU A CA 1
ATOM 960 C C . LEU A 1 123 ? -17.577 -4.693 13.064 1.00 94.81 123 LEU A C 1
ATOM 962 O O . LEU A 1 123 ? -16.654 -3.896 13.212 1.00 94.81 123 LEU A O 1
ATOM 966 N N . GLU A 1 124 ? -17.831 -5.661 13.946 1.00 93.88 124 GLU A N 1
ATOM 967 C CA . GLU A 1 124 ? -17.031 -5.842 15.167 1.00 93.88 124 GLU A CA 1
ATOM 968 C C . GLU A 1 124 ? -15.577 -6.211 14.855 1.00 93.88 124 GLU A C 1
ATOM 970 O O . GLU A 1 124 ? -14.643 -5.705 15.481 1.00 93.88 124 GLU A O 1
ATOM 975 N N . PHE A 1 125 ? -15.364 -7.043 13.833 1.00 94.81 125 PHE A N 1
ATOM 976 C CA . PHE A 1 125 ? -14.031 -7.365 13.341 1.00 94.81 125 PHE A CA 1
ATOM 977 C C . PHE A 1 125 ? -13.261 -6.102 12.945 1.00 94.81 125 PHE A C 1
ATOM 979 O O . PHE A 1 125 ? -12.123 -5.937 13.381 1.00 94.81 125 PHE A O 1
ATOM 986 N N . LEU A 1 126 ? -13.883 -5.198 12.183 1.00 94.94 126 LEU A N 1
ATOM 987 C CA . LEU A 1 126 ? -13.261 -3.951 11.732 1.00 94.94 126 LEU A CA 1
ATOM 988 C C . LEU A 1 126 ? -13.060 -2.943 12.871 1.00 94.94 126 LEU A C 1
ATOM 990 O O . LEU A 1 126 ? -12.047 -2.251 12.886 1.00 94.94 126 LEU A O 1
ATOM 994 N N . LEU A 1 127 ? -13.957 -2.895 13.857 1.00 94.31 127 LEU A N 1
ATOM 995 C CA . LEU A 1 127 ? -13.783 -2.060 15.055 1.00 94.31 127 LEU A CA 1
ATOM 996 C C . LEU A 1 127 ? -12.624 -2.543 15.937 1.00 94.31 127 LEU A C 1
ATOM 998 O O . LEU A 1 127 ? -11.954 -1.736 16.573 1.00 94.31 127 LEU A O 1
ATOM 1002 N N . SER A 1 128 ? -12.342 -3.848 15.935 1.00 93.00 128 SER A N 1
ATOM 1003 C CA . SER A 1 128 ? -11.177 -4.435 16.615 1.00 93.00 128 SER A CA 1
ATOM 1004 C C . SER A 1 128 ? -9.867 -4.349 15.810 1.00 93.00 128 SER A C 1
ATOM 1006 O O . SER A 1 128 ? -8.831 -4.875 16.231 1.00 93.00 128 SER A O 1
ATOM 1008 N N . THR A 1 129 ? -9.890 -3.755 14.614 1.00 93.69 129 THR A N 1
ATOM 1009 C CA . THR A 1 129 ? -8.708 -3.613 13.753 1.00 93.69 129 THR A CA 1
ATOM 1010 C C . THR A 1 129 ? -7.901 -2.380 14.139 1.00 93.69 129 THR A C 1
ATOM 1012 O O . THR A 1 129 ? -8.437 -1.290 14.317 1.00 93.69 129 THR A O 1
ATOM 1015 N N . GLU A 1 130 ? -6.582 -2.543 14.241 1.00 90.38 130 GLU A N 1
ATOM 1016 C CA . GLU A 1 130 ? -5.672 -1.420 14.456 1.00 90.38 130 GLU A CA 1
ATOM 1017 C C . GLU A 1 130 ? -5.650 -0.501 13.225 1.00 90.38 130 GLU A C 1
ATOM 1019 O O . GLU A 1 130 ? -5.658 -0.974 12.089 1.00 90.38 130 GLU A O 1
ATOM 1024 N N . GLY A 1 131 ? -5.552 0.816 13.431 1.00 89.00 131 GLY A N 1
ATOM 1025 C CA . GLY A 1 131 ? -5.518 1.786 12.331 1.00 89.00 131 GLY A CA 1
ATOM 1026 C C . GLY A 1 131 ? -4.419 1.522 11.292 1.00 89.00 131 GLY A C 1
ATOM 1027 O O . GLY A 1 131 ? -4.652 1.723 10.106 1.00 89.00 131 GLY A O 1
ATOM 1028 N N . SER A 1 132 ? -3.256 1.007 11.710 1.00 88.75 132 SER A N 1
ATOM 1029 C CA . SER A 1 132 ? -2.139 0.660 10.815 1.00 88.75 132 SER A CA 1
ATOM 1030 C C . SER A 1 132 ? -2.415 -0.559 9.917 1.00 88.75 132 SER A C 1
ATOM 1032 O O . SER A 1 132 ? -1.804 -0.697 8.859 1.00 88.75 132 SER A O 1
ATOM 1034 N N . GLU A 1 133 ? -3.348 -1.428 10.313 1.00 92.06 133 GLU A N 1
ATOM 1035 C CA . GLU A 1 133 ? -3.745 -2.642 9.588 1.00 92.06 133 GLU A CA 1
ATOM 1036 C C . GLU A 1 133 ? -5.075 -2.468 8.838 1.00 92.06 133 GLU A C 1
ATOM 1038 O O . GLU A 1 133 ? -5.459 -3.321 8.037 1.00 92.06 133 GLU A O 1
ATOM 1043 N N . MET A 1 134 ? -5.767 -1.344 9.048 1.00 92.69 134 MET A N 1
ATOM 1044 C CA . MET A 1 134 ? -7.061 -1.060 8.432 1.00 92.69 134 MET A CA 1
ATOM 1045 C C . MET A 1 134 ? -6.996 -1.105 6.904 1.00 92.69 134 MET A C 1
ATOM 1047 O O . MET A 1 134 ? -7.847 -1.726 6.280 1.00 92.69 134 MET A O 1
ATOM 1051 N N . GLU A 1 135 ? -5.969 -0.515 6.289 1.00 91.94 135 GLU A N 1
ATOM 1052 C CA . GLU A 1 135 ? -5.797 -0.529 4.827 1.00 91.94 135 GLU A CA 1
ATOM 1053 C C . GLU A 1 135 ? -5.724 -1.960 4.272 1.00 91.94 135 GLU A C 1
ATOM 1055 O O . GLU A 1 135 ? -6.335 -2.279 3.248 1.00 91.94 135 GLU A O 1
ATOM 1060 N N . PHE A 1 136 ? -5.017 -2.846 4.981 1.00 93.44 136 PHE A N 1
ATOM 1061 C CA . PHE A 1 136 ? -4.894 -4.249 4.603 1.00 93.44 136 PHE A CA 1
ATOM 1062 C C . PHE A 1 136 ? -6.227 -4.987 4.752 1.00 93.44 136 PHE A C 1
ATOM 1064 O O . PHE A 1 136 ? -6.643 -5.704 3.839 1.00 93.44 136 PHE A O 1
ATOM 1071 N N . GLU A 1 137 ? -6.921 -4.803 5.877 1.00 94.31 137 GLU A N 1
ATOM 1072 C CA . GLU A 1 137 ? -8.206 -5.465 6.110 1.00 94.31 137 GLU A CA 1
ATOM 1073 C C . GLU A 1 137 ? -9.307 -4.939 5.181 1.00 94.31 137 GLU A C 1
ATOM 1075 O O . GLU A 1 137 ? -10.141 -5.722 4.729 1.00 94.31 137 GLU A O 1
ATOM 1080 N N . VAL A 1 138 ? -9.280 -3.656 4.804 1.00 94.56 138 VAL A N 1
ATOM 1081 C CA . VAL A 1 138 ? -10.175 -3.085 3.784 1.00 94.56 138 VAL A CA 1
ATOM 1082 C C . VAL A 1 138 ? -9.951 -3.758 2.434 1.00 94.56 138 VAL A C 1
ATOM 1084 O O . VAL A 1 138 ? -10.916 -4.211 1.817 1.00 94.56 138 VAL A O 1
ATOM 1087 N N . ALA A 1 139 ? -8.695 -3.894 1.999 1.00 93.06 139 ALA A N 1
ATOM 1088 C CA . ALA A 1 139 ? -8.366 -4.595 0.760 1.00 93.06 139 ALA A CA 1
ATOM 1089 C C . ALA A 1 139 ? -8.821 -6.067 0.798 1.00 93.06 139 ALA A C 1
ATOM 1091 O O . ALA A 1 139 ? -9.410 -6.567 -0.161 1.00 93.06 139 ALA A O 1
ATOM 1092 N N . ARG A 1 140 ? -8.611 -6.757 1.928 1.00 93.56 140 ARG A N 1
ATOM 1093 C CA . ARG A 1 140 ? -9.011 -8.160 2.128 1.00 93.56 140 ARG A CA 1
ATOM 1094 C C . ARG A 1 140 ? -10.530 -8.344 2.151 1.00 93.56 140 ARG A C 1
ATOM 1096 O O . ARG A 1 140 ? -11.045 -9.314 1.597 1.00 93.56 140 ARG A O 1
ATOM 1103 N N . CYS A 1 141 ? -11.249 -7.422 2.784 1.00 93.81 141 CYS A N 1
ATOM 1104 C CA . CY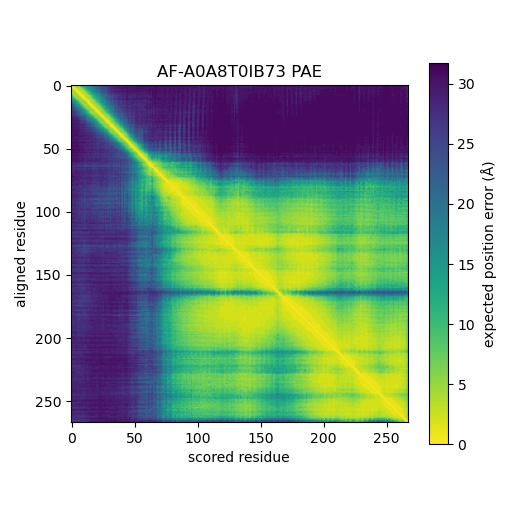S A 1 141 ? -12.701 -7.471 2.944 1.00 93.81 141 CYS A CA 1
ATOM 1105 C C . CYS A 1 141 ? -13.457 -6.796 1.795 1.00 93.81 141 CYS A C 1
ATOM 1107 O O . CYS A 1 141 ? -14.688 -6.818 1.799 1.00 93.81 141 CYS A O 1
ATOM 1109 N N . ARG A 1 142 ? -12.765 -6.232 0.794 1.00 94.06 142 ARG A N 1
ATOM 1110 C CA . ARG A 1 142 ? -13.373 -5.477 -0.310 1.00 94.06 142 ARG A CA 1
ATOM 1111 C C . ARG A 1 142 ? -14.595 -6.154 -0.948 1.00 94.06 142 ARG A C 1
ATOM 1113 O O . ARG A 1 142 ? -15.586 -5.443 -1.131 1.00 94.06 142 ARG A O 1
ATOM 1120 N N . PRO A 1 143 ? -14.603 -7.476 -1.232 1.00 92.75 143 PRO A N 1
ATOM 1121 C CA . PRO A 1 143 ? -15.772 -8.145 -1.814 1.00 92.75 143 PRO A CA 1
ATOM 1122 C C . PRO A 1 143 ? -17.028 -8.112 -0.929 1.00 92.75 143 PRO A C 1
ATOM 1124 O O . PRO A 1 143 ? -18.133 -8.292 -1.428 1.00 92.75 143 PRO A O 1
ATOM 1127 N N . ARG A 1 144 ? -16.859 -7.910 0.383 1.00 93.12 144 ARG A N 1
ATOM 1128 C CA . ARG A 1 144 ? -17.926 -7.873 1.397 1.00 93.12 144 ARG A CA 1
ATOM 1129 C C . ARG A 1 144 ? -18.316 -6.448 1.790 1.00 93.12 144 ARG A C 1
ATOM 1131 O O . ARG A 1 144 ? -19.401 -6.242 2.319 1.00 93.12 144 ARG A O 1
ATOM 1138 N N . LEU A 1 145 ? -17.459 -5.464 1.509 1.00 93.62 145 LEU A N 1
ATOM 1139 C CA . LEU A 1 145 ? -17.733 -4.036 1.697 1.00 93.62 145 LEU A CA 1
ATOM 1140 C C . LEU A 1 145 ? -18.610 -3.503 0.549 1.00 93.62 145 LEU A C 1
ATOM 1142 O O . LEU A 1 145 ? -18.188 -2.674 -0.261 1.00 93.62 145 LEU A O 1
ATOM 1146 N N . THR A 1 146 ? -19.825 -4.038 0.448 1.00 94.06 146 THR A N 1
ATOM 1147 C CA . THR A 1 146 ? -20.843 -3.632 -0.528 1.00 94.06 146 THR A CA 1
ATOM 1148 C C . THR A 1 146 ? -21.690 -2.471 -0.007 1.00 94.06 146 THR A C 1
ATOM 1150 O O . THR A 1 146 ? -21.649 -2.109 1.171 1.00 94.06 146 THR A O 1
ATOM 1153 N N . GLU A 1 147 ? -22.506 -1.887 -0.885 1.00 94.12 147 GLU A N 1
ATOM 1154 C CA . GLU A 1 147 ? -23.488 -0.872 -0.492 1.00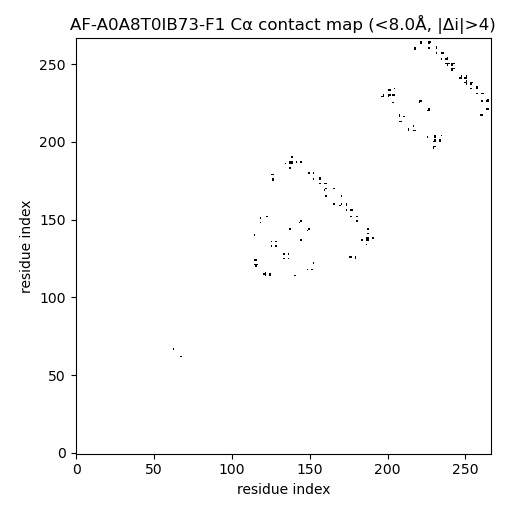 94.12 147 GLU A CA 1
ATOM 1155 C C . GLU A 1 147 ? -24.477 -1.394 0.567 1.00 94.12 147 GLU A C 1
ATOM 1157 O O . GLU A 1 147 ? -24.877 -0.642 1.460 1.00 94.12 147 GLU A O 1
ATOM 1162 N N . ASP A 1 148 ? -24.794 -2.693 0.541 1.00 95.12 148 ASP A N 1
ATOM 1163 C CA . ASP A 1 148 ? -25.638 -3.352 1.543 1.00 95.12 148 ASP A CA 1
ATOM 1164 C C . ASP A 1 148 ? -25.004 -3.306 2.938 1.00 95.12 148 ASP A C 1
ATOM 1166 O O . ASP A 1 148 ? -25.681 -3.000 3.922 1.00 95.12 148 ASP A O 1
ATOM 1170 N N . PHE A 1 149 ? -23.691 -3.546 3.031 1.00 95.81 149 PHE A N 1
ATOM 1171 C CA . PHE A 1 149 ? -22.955 -3.427 4.289 1.00 95.81 149 PHE A CA 1
ATOM 1172 C C . PHE A 1 149 ? -22.972 -1.982 4.807 1.00 95.81 149 PHE A C 1
ATOM 1174 O O . PHE A 1 149 ? -23.290 -1.738 5.971 1.00 95.81 149 PHE A O 1
ATOM 1181 N N . PHE A 1 150 ? -22.705 -0.994 3.950 1.00 96.00 150 PHE A N 1
ATOM 1182 C CA . PHE A 1 150 ? -22.756 0.411 4.367 1.00 96.00 150 PHE A CA 1
ATOM 1183 C C . PHE A 1 150 ? -24.165 0.858 4.767 1.00 96.00 150 PHE A C 1
ATOM 1185 O O . PHE A 1 150 ? -24.314 1.668 5.684 1.00 96.00 150 PHE A O 1
ATOM 1192 N N . SER A 1 151 ? -25.199 0.330 4.114 1.00 96.12 151 SER A N 1
ATOM 1193 C CA . SER A 1 151 ? -26.596 0.567 4.486 1.00 96.12 151 SER A CA 1
ATOM 1194 C C . SER A 1 151 ? -26.922 -0.048 5.847 1.00 96.12 151 SER A C 1
ATOM 1196 O O . SER A 1 151 ? -27.564 0.607 6.668 1.00 96.12 151 SER A O 1
ATOM 1198 N N . PHE A 1 152 ? -26.407 -1.249 6.128 1.00 96.12 152 PHE A N 1
ATOM 1199 C CA . PHE A 1 152 ? -26.486 -1.876 7.447 1.00 96.12 152 PHE A CA 1
ATOM 1200 C C . PHE A 1 152 ? -25.832 -1.005 8.535 1.00 96.12 152 PHE A C 1
ATOM 1202 O O . PHE A 1 152 ? -26.468 -0.718 9.547 1.00 96.12 152 PHE A O 1
ATOM 1209 N N . VAL A 1 153 ? -24.620 -0.486 8.300 1.00 95.44 153 VAL A N 1
ATOM 1210 C CA . VAL A 1 153 ? -23.931 0.408 9.253 1.00 95.44 153 VAL A CA 1
ATOM 1211 C C . VAL A 1 153 ? -24.719 1.702 9.492 1.00 95.44 153 VAL A C 1
ATOM 1213 O O . VAL A 1 153 ? -24.879 2.125 10.635 1.00 95.44 153 VAL A O 1
ATOM 1216 N N . LYS A 1 154 ? -25.280 2.319 8.441 1.00 95.69 154 LYS A N 1
ATOM 1217 C CA . LYS A 1 154 ? -26.148 3.507 8.580 1.00 95.69 154 LYS A CA 1
ATOM 1218 C C . LYS A 1 154 ? -27.393 3.215 9.418 1.00 95.69 154 LYS A C 1
ATOM 1220 O O . LYS A 1 154 ? -27.794 4.061 10.215 1.00 95.69 154 LYS A O 1
ATOM 1225 N N . ALA A 1 155 ? -28.005 2.045 9.233 1.00 95.06 155 ALA A N 1
ATOM 1226 C CA . ALA A 1 155 ? -29.175 1.632 9.999 1.00 95.06 155 ALA A CA 1
ATOM 1227 C C . ALA A 1 155 ? -28.836 1.417 11.482 1.00 95.06 155 ALA A C 1
ATOM 1229 O O . ALA A 1 155 ? -29.592 1.867 12.339 1.00 95.06 155 ALA A O 1
ATOM 1230 N N . GLU A 1 156 ? -27.687 0.809 11.785 1.00 93.69 156 GLU A N 1
ATOM 1231 C CA . GLU A 1 156 ? -27.214 0.607 13.161 1.00 93.69 156 GLU A CA 1
ATOM 1232 C C . GLU A 1 156 ? -26.927 1.949 13.857 1.00 93.69 156 GLU A C 1
ATOM 1234 O O . GLU A 1 156 ? -27.429 2.203 14.952 1.00 93.69 156 GLU A O 1
ATOM 1239 N N . ILE A 1 157 ? -26.220 2.865 13.181 1.00 93.69 157 ILE A N 1
ATOM 1240 C CA . ILE A 1 157 ? -25.992 4.236 13.668 1.00 93.69 157 ILE A CA 1
ATOM 1241 C C . ILE A 1 157 ? -27.330 4.949 13.909 1.00 93.69 157 ILE A C 1
ATOM 1243 O O . ILE A 1 157 ? -27.520 5.591 14.940 1.00 93.69 157 ILE A O 1
ATOM 1247 N N . GLY A 1 158 ? -28.281 4.829 12.977 1.00 93.06 158 GLY A N 1
ATOM 1248 C CA . GLY A 1 158 ? -29.619 5.403 13.120 1.00 93.06 158 GLY A CA 1
ATOM 1249 C C . GLY A 1 158 ? -30.372 4.844 14.330 1.00 93.06 158 GLY A C 1
ATOM 1250 O O . GLY A 1 158 ? -30.917 5.613 15.118 1.00 93.06 158 GLY A O 1
ATOM 1251 N N . SER A 1 159 ? -30.353 3.523 14.509 1.00 91.75 159 SER A N 1
ATOM 1252 C CA . SER A 1 159 ? -30.957 2.827 15.651 1.00 91.75 159 SER A CA 1
ATOM 1253 C C . SER A 1 159 ? -30.415 3.355 16.983 1.00 91.75 159 SER A C 1
ATOM 1255 O O . SER A 1 159 ? -31.192 3.712 17.869 1.00 91.75 159 SER A O 1
ATOM 1257 N N . LEU A 1 160 ? -29.090 3.496 17.095 1.00 90.88 160 LEU A N 1
ATOM 1258 C CA . LEU A 1 160 ? -28.436 4.016 18.297 1.00 90.88 160 LEU A CA 1
ATOM 1259 C C . LEU A 1 160 ? -28.741 5.502 18.530 1.00 90.88 160 LEU A C 1
ATOM 1261 O O . LEU A 1 160 ? -29.020 5.903 19.659 1.00 90.88 160 LEU A O 1
ATOM 1265 N N . ARG A 1 161 ? -28.760 6.322 17.471 1.00 89.88 161 ARG A N 1
ATOM 1266 C CA . ARG A 1 161 ? -29.083 7.757 17.565 1.00 89.88 161 ARG A CA 1
ATOM 1267 C C . ARG A 1 161 ? -30.511 8.007 18.053 1.00 89.88 161 ARG A C 1
ATOM 1269 O O . ARG A 1 161 ? -30.733 8.938 18.823 1.00 89.88 161 ARG A O 1
ATOM 1276 N N . PHE A 1 162 ? -31.475 7.196 17.620 1.00 90.19 162 PHE A N 1
ATOM 1277 C CA . PHE A 1 162 ? -32.885 7.340 18.003 1.00 90.19 162 PHE A CA 1
ATOM 1278 C C . PHE A 1 162 ? -33.285 6.506 19.229 1.00 90.19 162 PHE A C 1
ATOM 1280 O O . PHE A 1 162 ? -34.460 6.494 19.603 1.00 90.19 162 PHE A O 1
ATOM 1287 N N . ALA A 1 163 ? -32.336 5.827 19.879 1.00 88.56 163 ALA A N 1
ATOM 1288 C CA . ALA A 1 163 ? -32.602 5.109 21.115 1.00 88.56 163 ALA A CA 1
ATOM 1289 C C . ALA A 1 163 ? -33.028 6.082 22.229 1.00 88.56 163 ALA A C 1
ATOM 1291 O O . ALA A 1 163 ? -32.414 7.125 22.444 1.00 88.56 163 ALA A O 1
ATOM 1292 N N . VAL A 1 164 ? -34.082 5.719 22.967 1.00 79.44 164 VAL A N 1
ATOM 1293 C CA . VAL A 1 164 ? -34.681 6.562 24.023 1.00 79.44 164 VAL A CA 1
ATOM 1294 C C . VAL A 1 164 ? -33.702 6.833 25.177 1.00 79.44 164 VAL A C 1
ATOM 1296 O O . VAL A 1 164 ? -33.772 7.878 25.817 1.00 79.44 164 VAL A O 1
ATOM 1299 N N . ASN A 1 165 ? -32.758 5.918 25.413 1.00 81.19 165 ASN A N 1
ATOM 1300 C CA . ASN A 1 165 ? -31.762 6.014 26.477 1.00 81.19 165 ASN A CA 1
ATOM 1301 C C . ASN A 1 165 ? -30.385 6.342 25.884 1.00 81.19 165 ASN A C 1
ATOM 1303 O O . ASN A 1 165 ? -29.594 5.442 25.609 1.00 81.19 165 ASN A O 1
ATOM 1307 N N . GLN A 1 166 ? -30.094 7.628 25.693 1.00 82.25 166 GLN A N 1
ATOM 1308 C CA . GLN A 1 166 ? -28.769 8.078 25.260 1.00 82.25 166 GLN A CA 1
ATOM 1309 C C . GLN A 1 166 ? -27.831 8.204 26.464 1.00 82.25 166 GLN A C 1
ATOM 1311 O O . GLN A 1 166 ? -27.792 9.233 27.139 1.00 82.25 166 GLN A O 1
ATOM 1316 N N . THR A 1 167 ? -27.085 7.141 26.753 1.00 90.19 167 THR A N 1
ATOM 1317 C CA . THR A 1 167 ? -25.958 7.191 27.693 1.00 90.19 167 THR A CA 1
ATOM 1318 C C . THR A 1 167 ? -24.696 7.691 26.985 1.00 90.19 167 THR A C 1
ATOM 1320 O O . THR A 1 167 ? -24.635 7.728 25.756 1.00 90.19 167 THR A O 1
ATOM 1323 N N . VAL A 1 168 ? -23.670 8.068 27.757 1.00 89.12 168 VAL A N 1
ATOM 1324 C CA . VAL A 1 168 ? -22.357 8.461 27.208 1.00 89.12 168 VAL A CA 1
ATOM 1325 C C . VAL A 1 168 ? -21.761 7.328 26.364 1.00 89.12 168 VAL A C 1
ATOM 1327 O O . VAL A 1 168 ? -21.335 7.567 25.244 1.00 89.12 168 VAL A O 1
ATOM 1330 N N . GLU A 1 169 ? -21.866 6.082 26.831 1.00 88.62 169 GLU A N 1
ATOM 1331 C CA . GLU A 1 169 ? -21.388 4.890 26.113 1.00 88.62 169 GLU A CA 1
ATOM 1332 C C . GLU A 1 169 ? -22.058 4.707 24.738 1.00 88.62 169 GLU A C 1
ATOM 1334 O O . GLU A 1 169 ? -21.410 4.304 23.774 1.00 88.62 169 GLU A O 1
ATOM 1339 N N . VAL A 1 170 ? -23.352 5.033 24.617 1.00 90.50 170 VAL A N 1
ATOM 1340 C CA . VAL A 1 170 ? -24.066 4.975 23.329 1.00 90.50 170 VAL A CA 1
ATOM 1341 C C . VAL A 1 170 ? -23.563 6.063 22.379 1.00 90.50 170 VAL A C 1
ATOM 1343 O O . VAL A 1 170 ? -23.417 5.803 21.187 1.00 90.50 170 VAL A O 1
ATOM 1346 N N . GLN A 1 171 ? -23.268 7.262 22.888 1.00 89.69 171 GLN A N 1
ATOM 1347 C CA . GLN A 1 171 ? -22.710 8.355 22.083 1.00 89.69 171 GLN A CA 1
ATOM 1348 C C . GLN A 1 171 ? -21.290 8.043 21.601 1.00 89.69 171 GLN A C 1
ATOM 1350 O O . GLN A 1 171 ? -20.988 8.255 20.427 1.00 89.69 171 GLN A O 1
ATOM 1355 N N . ASP A 1 172 ? -20.451 7.470 22.465 1.00 93.06 172 ASP A N 1
ATOM 1356 C CA . ASP A 1 172 ? -19.102 7.035 22.096 1.00 93.06 172 ASP A CA 1
ATOM 1357 C C . ASP A 1 172 ? -19.162 5.959 21.003 1.00 93.06 172 ASP A C 1
ATOM 1359 O O . ASP A 1 172 ? -18.485 6.070 19.979 1.00 93.06 172 ASP A O 1
ATOM 1363 N N . ARG A 1 173 ? -20.067 4.980 21.145 1.00 92.00 173 ARG A N 1
ATOM 1364 C CA . ARG A 1 173 ? -20.280 3.939 20.131 1.00 92.00 173 ARG A CA 1
ATOM 1365 C C . ARG A 1 173 ? -20.761 4.498 18.792 1.00 92.00 173 ARG A C 1
ATOM 1367 O O . ARG A 1 173 ? -20.329 4.028 17.742 1.00 92.00 173 ARG A O 1
ATOM 1374 N N . ILE A 1 174 ? -21.645 5.496 18.806 1.00 93.81 174 ILE A N 1
ATOM 1375 C CA . ILE A 1 174 ? -22.071 6.202 17.588 1.00 93.81 174 ILE A CA 1
ATOM 1376 C C . ILE A 1 174 ? -20.860 6.863 16.915 1.00 93.81 174 ILE A C 1
ATOM 1378 O O . ILE A 1 174 ? -20.672 6.700 15.709 1.00 93.81 174 ILE A O 1
ATOM 1382 N N . GLY A 1 175 ? -20.013 7.545 17.691 1.00 93.44 175 GLY A N 1
ATOM 1383 C CA . GLY A 1 175 ? -18.793 8.177 17.191 1.00 93.44 175 GLY A CA 1
ATOM 1384 C C . GLY A 1 175 ? -17.822 7.180 16.553 1.00 93.44 175 GLY A C 1
ATOM 1385 O O . GLY A 1 175 ? -17.349 7.415 15.441 1.00 93.44 175 GLY A O 1
ATOM 1386 N N . GLU A 1 176 ? -17.570 6.040 17.203 1.00 93.75 176 GLU A N 1
ATOM 1387 C CA . GLU A 1 176 ? -16.732 4.960 16.658 1.00 93.75 176 GLU A CA 1
ATOM 1388 C C . GLU A 1 176 ? -17.244 4.467 15.299 1.00 93.75 176 GLU A C 1
ATOM 1390 O O . GLU A 1 176 ? -16.473 4.340 14.345 1.00 93.75 176 GLU A O 1
ATOM 1395 N N . LEU A 1 177 ? -18.553 4.222 15.193 1.00 95.38 177 LEU A N 1
ATOM 1396 C CA . LEU A 1 177 ? -19.180 3.721 13.970 1.00 95.38 177 LEU A CA 1
ATOM 1397 C C . LEU A 1 177 ? -19.139 4.739 12.826 1.00 95.38 177 LEU A C 1
ATOM 1399 O O . LEU A 1 177 ? -18.951 4.355 11.672 1.00 95.38 177 LEU A O 1
ATOM 1403 N N . GLU A 1 178 ? -19.290 6.029 13.124 1.00 95.50 178 GLU A N 1
ATOM 1404 C CA . GLU A 1 178 ? -19.196 7.103 12.130 1.00 95.50 178 GLU A CA 1
ATOM 1405 C C . GLU A 1 178 ? -17.772 7.275 11.602 1.00 95.50 178 GLU A C 1
ATOM 1407 O O . GLU A 1 178 ? -17.562 7.381 10.389 1.00 95.50 178 GLU A O 1
ATOM 1412 N N . VAL A 1 179 ? -16.786 7.263 12.505 1.00 95.88 179 VAL A N 1
ATOM 1413 C CA . VAL A 1 179 ? -15.370 7.309 12.130 1.00 95.88 179 VAL A CA 1
ATOM 1414 C C . VAL A 1 179 ? -15.025 6.093 11.279 1.00 95.88 179 VAL A C 1
ATOM 1416 O O . VAL A 1 179 ? -14.459 6.253 10.197 1.00 95.88 179 VAL A O 1
ATOM 1419 N N . LEU A 1 180 ? -15.424 4.892 11.710 1.00 95.12 180 LEU A N 1
ATOM 1420 C CA . LEU A 1 180 ? -15.176 3.673 10.951 1.00 95.12 180 LEU A CA 1
ATOM 1421 C C . LEU A 1 180 ? -15.843 3.727 9.574 1.00 95.12 180 LEU A C 1
ATOM 1423 O O . LEU A 1 180 ? -15.190 3.443 8.575 1.00 95.12 180 LEU A O 1
ATOM 1427 N N . GLN A 1 181 ? -17.112 4.134 9.488 1.00 94.94 181 GLN A N 1
ATOM 1428 C CA . GLN A 1 181 ? -17.809 4.269 8.208 1.00 94.94 181 GLN A CA 1
ATOM 1429 C C . GLN A 1 181 ? -17.033 5.158 7.234 1.00 94.94 181 GLN A C 1
ATOM 1431 O O . GLN A 1 181 ? -16.890 4.797 6.064 1.00 94.94 181 GLN A O 1
ATOM 1436 N N . LYS A 1 182 ? -16.534 6.305 7.705 1.00 95.88 182 LYS A N 1
ATOM 1437 C CA . LYS A 1 182 ? -15.774 7.240 6.876 1.00 95.88 182 LYS A CA 1
ATOM 1438 C C . LYS A 1 182 ? -14.449 6.635 6.409 1.00 95.88 182 LYS A C 1
ATOM 1440 O O . LYS A 1 182 ? -14.163 6.666 5.215 1.00 95.88 182 LYS A O 1
ATOM 1445 N N . VAL A 1 183 ? -13.687 6.030 7.322 1.00 95.50 183 VAL A N 1
ATOM 1446 C CA . VAL A 1 183 ? -12.411 5.368 7.001 1.00 95.50 183 VAL A CA 1
ATOM 1447 C C . VAL A 1 183 ? -12.613 4.245 5.982 1.00 95.50 183 VAL A C 1
ATOM 1449 O O . VAL A 1 183 ? -11.847 4.132 5.029 1.00 95.50 183 VAL A O 1
ATOM 1452 N N . LEU A 1 184 ? -13.674 3.446 6.126 1.00 95.62 184 LEU A N 1
ATOM 1453 C CA . LEU A 1 184 ? -13.991 2.376 5.180 1.00 95.62 184 LEU A CA 1
ATOM 1454 C C . LEU A 1 184 ? -14.392 2.915 3.803 1.00 95.62 184 LEU A C 1
ATOM 1456 O O . LEU A 1 184 ? -14.003 2.332 2.797 1.00 95.62 184 LEU A O 1
ATOM 1460 N N . GLN A 1 185 ? -15.144 4.016 3.729 1.00 95.56 185 GLN A N 1
ATOM 1461 C CA . GLN A 1 185 ? -15.499 4.641 2.449 1.00 95.56 185 GLN A CA 1
ATOM 1462 C C . GLN A 1 185 ? -14.268 5.190 1.722 1.00 95.56 185 GLN A C 1
ATOM 1464 O O . GLN A 1 185 ? -14.105 4.944 0.528 1.00 95.56 185 GLN A O 1
ATOM 1469 N N . GLU A 1 186 ? -13.391 5.893 2.441 1.00 95.12 186 GLU A N 1
ATOM 1470 C CA . GLU A 1 186 ? -12.136 6.415 1.892 1.00 95.12 186 GLU A CA 1
ATOM 1471 C C . GLU A 1 186 ? -11.211 5.273 1.450 1.00 95.12 186 GLU A C 1
ATOM 1473 O O . GLU A 1 186 ? -10.693 5.298 0.334 1.00 95.12 186 GLU A O 1
ATOM 1478 N N . GLY A 1 187 ? -11.068 4.232 2.276 1.00 93.94 187 GLY A N 1
ATOM 1479 C CA . GLY A 1 187 ? -10.243 3.065 1.970 1.00 93.94 187 GLY A CA 1
ATOM 1480 C C . GLY A 1 187 ? -10.754 2.258 0.775 1.00 93.94 187 GLY A C 1
ATOM 1481 O O . GLY A 1 187 ? -9.962 1.868 -0.080 1.00 93.94 187 GLY A O 1
ATOM 1482 N N . VAL A 1 188 ? -12.069 2.038 0.671 1.00 95.62 188 VAL A N 1
ATOM 1483 C CA . VAL A 1 188 ? -12.679 1.367 -0.490 1.00 95.62 188 VAL A CA 1
ATOM 1484 C C . VAL A 1 188 ? -12.480 2.193 -1.758 1.00 95.62 188 VAL A C 1
ATOM 1486 O O . VAL A 1 188 ? -12.070 1.639 -2.774 1.00 95.62 188 VAL A O 1
ATOM 1489 N N . GLY A 1 189 ? -12.705 3.508 -1.696 1.00 94.88 189 GLY A N 1
ATOM 1490 C CA . GLY A 1 189 ? -12.483 4.396 -2.837 1.00 94.88 189 GLY A CA 1
ATOM 1491 C C . GLY A 1 189 ? -11.023 4.411 -3.296 1.00 94.88 189 GLY A C 1
ATOM 1492 O O . GLY A 1 189 ? -10.755 4.330 -4.493 1.00 94.88 189 GLY A O 1
ATOM 1493 N N . ALA A 1 190 ? -10.076 4.454 -2.355 1.00 94.19 190 ALA A N 1
ATOM 1494 C CA . ALA A 1 190 ? -8.650 4.377 -2.656 1.00 94.19 190 ALA A CA 1
ATOM 1495 C C . ALA A 1 190 ? -8.264 3.020 -3.263 1.00 94.19 190 ALA A C 1
ATOM 1497 O O . ALA A 1 190 ? -7.526 2.979 -4.244 1.00 94.19 190 ALA A O 1
ATOM 1498 N N . TYR A 1 191 ? -8.781 1.915 -2.717 1.00 93.56 191 TYR A N 1
ATOM 1499 C CA . TYR A 1 191 ? -8.544 0.581 -3.263 1.00 93.56 191 TYR A CA 1
ATOM 1500 C C . TYR A 1 191 ? -9.072 0.459 -4.696 1.00 93.56 191 TYR A C 1
ATOM 1502 O O . TYR A 1 191 ? -8.339 0.022 -5.579 1.00 93.56 191 TYR A O 1
ATOM 1510 N N . ASP A 1 192 ? -10.309 0.890 -4.946 1.00 94.19 192 ASP A N 1
ATOM 1511 C CA . ASP A 1 192 ? -10.918 0.823 -6.274 1.00 94.19 192 ASP A CA 1
ATOM 1512 C C . ASP A 1 192 ? -10.128 1.663 -7.289 1.00 94.19 192 ASP A C 1
ATOM 1514 O O . ASP A 1 192 ? -9.811 1.163 -8.368 1.00 94.19 192 ASP A O 1
ATOM 1518 N N . ALA A 1 193 ? -9.714 2.879 -6.918 1.00 93.19 193 ALA A N 1
ATOM 1519 C CA . ALA A 1 193 ? -8.858 3.723 -7.755 1.00 93.19 193 ALA A CA 1
ATOM 1520 C C . ALA A 1 193 ? -7.509 3.053 -8.078 1.00 93.19 193 ALA A C 1
ATOM 1522 O O . ALA A 1 193 ? -7.074 3.031 -9.227 1.00 93.19 193 ALA A O 1
ATOM 1523 N N . LEU A 1 194 ? -6.868 2.423 -7.088 1.00 91.31 194 LEU A N 1
ATOM 1524 C CA . LEU A 1 194 ? -5.639 1.661 -7.319 1.00 91.31 194 LEU A CA 1
ATOM 1525 C C . LEU A 1 194 ? -5.875 0.477 -8.265 1.00 91.31 194 LEU A C 1
ATOM 1527 O O . LEU A 1 194 ? -5.031 0.193 -9.116 1.00 91.31 194 LEU A O 1
ATOM 1531 N N . THR A 1 195 ? -7.009 -0.221 -8.150 1.00 90.62 195 THR A N 1
ATOM 1532 C CA . THR A 1 195 ? -7.320 -1.327 -9.066 1.00 90.62 195 THR A CA 1
ATOM 1533 C C . THR A 1 195 ? -7.544 -0.851 -10.495 1.00 90.62 195 THR A C 1
ATOM 1535 O O . THR A 1 195 ? -7.036 -1.493 -11.415 1.00 90.62 195 THR A O 1
ATOM 1538 N N . THR A 1 196 ? -8.236 0.275 -10.700 1.00 93.06 196 THR A N 1
ATOM 1539 C CA . THR A 1 196 ? -8.410 0.854 -12.037 1.00 93.06 196 THR A CA 1
ATOM 1540 C C . THR A 1 196 ? -7.072 1.286 -12.621 1.00 93.06 196 THR A C 1
ATOM 1542 O O . THR A 1 196 ? -6.757 0.906 -13.745 1.00 93.06 196 THR A O 1
ATOM 1545 N N . ASP A 1 197 ? -6.221 1.943 -11.827 1.00 91.69 197 ASP A N 1
ATOM 1546 C CA . ASP A 1 197 ? -4.896 2.385 -12.269 1.00 91.69 197 ASP A CA 1
ATOM 1547 C C . ASP A 1 197 ? -4.018 1.209 -12.723 1.00 91.69 197 ASP A C 1
ATOM 1549 O O . ASP A 1 197 ? -3.307 1.306 -13.728 1.00 91.69 197 ASP A O 1
ATOM 1553 N N . LEU A 1 198 ? -4.075 0.076 -12.010 1.00 90.56 198 LEU A N 1
ATOM 1554 C CA . LEU A 1 198 ? -3.345 -1.144 -12.369 1.00 90.56 198 LEU A CA 1
ATOM 1555 C C . LEU A 1 198 ? -3.885 -1.801 -13.645 1.00 90.56 198 LEU A C 1
ATOM 1557 O O . LEU A 1 198 ? -3.092 -2.271 -14.467 1.00 90.56 198 LEU A O 1
ATOM 1561 N N . VAL A 1 199 ? -5.208 -1.842 -13.827 1.00 93.19 199 VAL A N 1
ATOM 1562 C CA . VAL A 1 199 ? -5.830 -2.353 -15.061 1.00 93.19 199 VAL A CA 1
ATOM 1563 C C . VAL A 1 199 ? -5.417 -1.483 -16.248 1.00 93.19 199 VAL A C 1
ATOM 1565 O O . VAL A 1 199 ? -4.894 -2.005 -17.234 1.00 93.19 199 VAL A O 1
ATOM 1568 N N . ASP A 1 200 ? -5.515 -0.165 -16.112 1.00 92.31 200 ASP A N 1
ATOM 1569 C CA . ASP A 1 200 ? -5.123 0.784 -17.152 1.00 92.31 200 ASP A CA 1
ATOM 1570 C C . ASP A 1 200 ? -3.621 0.699 -17.446 1.00 92.31 200 ASP A C 1
ATOM 1572 O O . ASP A 1 200 ? -3.182 0.774 -18.596 1.00 92.31 200 ASP A O 1
ATOM 1576 N N . ALA A 1 201 ? -2.785 0.536 -16.417 1.00 92.56 201 ALA A N 1
ATOM 1577 C CA . ALA A 1 201 ? -1.343 0.366 -16.579 1.00 92.56 201 ALA A CA 1
ATOM 1578 C C . ALA A 1 201 ? -1.003 -0.928 -17.332 1.00 92.56 201 ALA A C 1
ATOM 1580 O O . ALA A 1 201 ? -0.110 -0.929 -18.184 1.00 92.56 201 ALA A O 1
ATOM 1581 N N . LYS A 1 202 ? -1.743 -2.015 -17.086 1.00 93.12 202 LYS A N 1
ATOM 1582 C CA . LYS A 1 202 ? -1.610 -3.267 -17.839 1.00 93.12 202 LYS A CA 1
ATOM 1583 C C . LYS A 1 202 ? -1.966 -3.078 -19.314 1.00 93.12 202 LYS A C 1
ATOM 1585 O O . LYS A 1 202 ? -1.225 -3.557 -20.173 1.00 93.12 202 LYS A O 1
ATOM 1590 N N . GLU A 1 203 ? -3.056 -2.380 -19.626 1.00 93.00 203 GLU A N 1
ATOM 1591 C CA . GLU A 1 203 ? -3.455 -2.104 -21.014 1.00 93.00 203 GLU A CA 1
ATOM 1592 C C . GLU A 1 203 ? -2.405 -1.261 -21.749 1.00 93.00 203 GLU A C 1
ATOM 1594 O O . GLU A 1 203 ? -1.987 -1.588 -22.866 1.00 93.00 203 GLU A O 1
ATOM 1599 N N . ARG A 1 204 ? -1.892 -0.225 -21.081 1.00 91.81 204 ARG A N 1
ATOM 1600 C CA . ARG A 1 204 ? -0.794 0.623 -21.566 1.00 91.81 204 ARG A CA 1
ATOM 1601 C C . ARG A 1 204 ? 0.487 -0.175 -21.810 1.00 91.81 204 ARG A C 1
ATOM 1603 O O . ARG A 1 204 ? 1.110 -0.044 -22.866 1.00 91.81 204 ARG A O 1
ATOM 1610 N N . LEU A 1 205 ? 0.856 -1.059 -20.885 1.00 91.69 205 LEU A N 1
ATOM 1611 C CA . LEU A 1 205 ? 1.995 -1.962 -21.041 1.00 91.69 205 LEU A CA 1
ATOM 1612 C C . LEU A 1 205 ? 1.806 -2.902 -22.237 1.00 91.69 205 LEU A C 1
ATOM 1614 O O . LEU A 1 205 ? 2.711 -3.047 -23.061 1.00 91.69 205 LEU A O 1
ATOM 1618 N N . GLN A 1 206 ? 0.625 -3.504 -22.378 1.00 92.62 206 GLN A N 1
ATOM 1619 C CA . GLN A 1 206 ? 0.300 -4.372 -23.506 1.00 92.62 206 GLN A CA 1
ATOM 1620 C C . GLN A 1 206 ? 0.408 -3.618 -24.838 1.00 92.62 206 GLN A C 1
ATOM 1622 O O . GLN A 1 206 ? 0.996 -4.138 -25.790 1.00 92.62 206 GLN A O 1
ATOM 1627 N N . ARG A 1 207 ? -0.069 -2.369 -24.898 1.00 93.12 207 ARG A N 1
ATOM 1628 C CA . ARG A 1 207 ? 0.067 -1.492 -26.072 1.00 93.12 207 ARG A CA 1
ATOM 1629 C C . ARG A 1 207 ? 1.536 -1.296 -26.454 1.00 93.12 207 ARG A C 1
ATOM 1631 O O . ARG A 1 207 ? 1.895 -1.493 -27.618 1.00 93.12 207 ARG A O 1
ATOM 1638 N N . ILE A 1 208 ? 2.404 -1.013 -25.478 1.00 91.38 208 ILE A N 1
ATOM 1639 C CA . ILE A 1 208 ? 3.855 -0.900 -25.695 1.00 91.38 208 ILE A CA 1
ATOM 1640 C C . ILE A 1 208 ? 4.423 -2.228 -26.199 1.00 91.38 208 ILE A C 1
ATOM 1642 O O . ILE A 1 208 ? 5.158 -2.241 -27.185 1.00 91.38 208 ILE A O 1
ATOM 1646 N N . LEU A 1 209 ? 4.097 -3.358 -25.567 1.00 89.00 209 LEU A N 1
ATOM 1647 C CA . LEU A 1 209 ? 4.675 -4.668 -25.890 1.00 89.00 209 LEU A CA 1
ATOM 1648 C C . LEU A 1 209 ? 4.213 -5.240 -27.236 1.00 89.00 209 LEU A C 1
ATOM 1650 O O . LEU A 1 209 ? 4.996 -5.935 -27.884 1.00 89.00 209 LEU A O 1
ATOM 1654 N N . VAL A 1 210 ? 3.029 -4.875 -27.725 1.00 92.38 210 VAL A N 1
ATOM 1655 C CA . VAL A 1 210 ? 2.512 -5.315 -29.035 1.00 92.38 210 VAL A CA 1
ATOM 1656 C C . VAL A 1 210 ? 2.983 -4.418 -30.187 1.00 92.38 210 VAL A C 1
ATOM 1658 O O . VAL A 1 210 ? 3.173 -4.895 -31.304 1.00 92.38 210 VAL A O 1
ATOM 1661 N N . ALA A 1 211 ? 3.230 -3.129 -29.940 1.00 92.75 211 ALA A N 1
ATOM 1662 C CA . ALA A 1 211 ? 3.568 -2.168 -30.991 1.00 92.75 211 ALA A CA 1
ATOM 1663 C C . ALA A 1 211 ? 4.803 -2.549 -31.829 1.00 92.75 211 ALA A C 1
ATOM 1665 O O . ALA A 1 211 ? 5.812 -2.993 -31.292 1.00 92.75 211 ALA A O 1
ATOM 1666 N N . LYS A 1 212 ? 4.787 -2.309 -33.142 1.00 88.94 212 LYS A N 1
ATOM 1667 C CA . LYS A 1 212 ? 5.983 -2.523 -33.981 1.00 88.94 212 LYS A CA 1
ATOM 1668 C C . LYS A 1 212 ? 7.100 -1.542 -33.600 1.00 88.94 212 LYS A C 1
ATOM 1670 O O . LYS A 1 212 ? 8.220 -1.959 -33.313 1.00 88.94 212 LYS A O 1
ATOM 1675 N N . ASP A 1 213 ? 6.749 -0.261 -33.479 1.00 91.88 213 ASP A N 1
ATOM 1676 C CA . ASP A 1 213 ? 7.676 0.828 -33.168 1.00 91.88 213 ASP A CA 1
ATOM 1677 C C . ASP A 1 213 ? 7.519 1.325 -31.729 1.00 91.88 213 ASP A C 1
ATOM 1679 O O . ASP A 1 213 ? 6.762 2.248 -31.427 1.00 91.88 213 ASP A O 1
ATOM 1683 N N . LYS A 1 214 ? 8.299 0.732 -30.819 1.00 89.81 214 LYS A N 1
ATOM 1684 C CA . LYS A 1 214 ? 8.240 1.033 -29.376 1.00 89.81 214 LYS A CA 1
ATOM 1685 C C . LYS A 1 214 ? 8.494 2.506 -29.062 1.00 89.81 214 LYS A C 1
ATOM 1687 O O . LYS A 1 214 ? 7.828 3.082 -28.216 1.00 89.81 214 LYS A O 1
ATOM 1692 N N . LYS A 1 215 ? 9.459 3.123 -29.749 1.00 88.50 215 LYS A N 1
ATOM 1693 C CA . LYS A 1 215 ? 9.846 4.523 -29.516 1.00 88.50 215 LYS A CA 1
ATOM 1694 C C . LYS A 1 215 ? 8.742 5.505 -29.906 1.00 88.50 215 LYS A C 1
ATOM 1696 O O . LYS A 1 215 ? 8.544 6.476 -29.192 1.00 88.50 215 LYS A O 1
ATOM 1701 N N . ALA A 1 216 ? 8.045 5.249 -31.015 1.00 91.31 216 ALA A N 1
ATOM 1702 C CA . ALA A 1 216 ? 6.955 6.104 -31.473 1.00 91.31 216 ALA A CA 1
ATOM 1703 C C . ALA A 1 216 ? 5.783 6.058 -30.485 1.00 91.31 216 ALA A C 1
ATOM 1705 O O . ALA A 1 216 ? 5.327 7.105 -30.044 1.00 91.31 216 ALA A O 1
ATOM 1706 N N . ILE A 1 217 ? 5.397 4.854 -30.048 1.00 93.06 217 ILE A N 1
ATOM 1707 C CA . ILE A 1 217 ? 4.346 4.681 -29.037 1.00 93.06 217 ILE A CA 1
ATOM 1708 C C . ILE A 1 217 ? 4.733 5.301 -27.695 1.00 93.06 217 ILE A C 1
ATOM 1710 O O . ILE A 1 217 ? 3.908 5.954 -27.073 1.00 93.06 217 ILE A O 1
ATOM 1714 N N . LEU A 1 218 ? 5.985 5.163 -27.251 1.00 90.62 218 LEU A N 1
ATOM 1715 C CA . LEU A 1 218 ? 6.427 5.813 -26.013 1.00 90.62 218 LEU A CA 1
ATOM 1716 C C . LEU A 1 218 ? 6.348 7.343 -26.093 1.00 90.62 218 LEU A C 1
ATOM 1718 O O . LEU A 1 218 ? 6.015 7.971 -25.096 1.00 90.62 218 LEU A O 1
ATOM 1722 N N . LEU A 1 219 ? 6.631 7.941 -27.255 1.00 90.75 219 LEU A N 1
ATOM 1723 C CA . LEU A 1 219 ? 6.486 9.385 -27.461 1.00 90.75 219 LEU A CA 1
ATOM 1724 C C . LEU A 1 219 ? 5.015 9.820 -27.524 1.00 90.75 219 LEU A C 1
ATOM 1726 O O . LEU A 1 219 ? 4.676 10.849 -26.950 1.00 90.75 219 LEU A O 1
ATOM 1730 N N . GLU A 1 220 ? 4.151 9.038 -28.177 1.00 91.25 220 GLU A N 1
ATOM 1731 C CA . GLU A 1 220 ? 2.694 9.250 -28.190 1.00 91.25 220 GLU A CA 1
ATOM 1732 C C . GLU A 1 220 ? 2.136 9.218 -26.760 1.00 91.25 220 GLU A C 1
ATOM 1734 O O . GLU A 1 220 ? 1.537 10.186 -26.299 1.00 91.25 220 GLU A O 1
ATOM 1739 N N . MET A 1 221 ? 2.445 8.159 -26.009 1.00 90.12 221 MET A N 1
ATOM 1740 C CA . MET A 1 221 ? 2.004 7.982 -24.623 1.00 90.12 221 MET A CA 1
ATOM 1741 C C . MET A 1 221 ? 2.584 9.034 -23.672 1.00 90.12 221 MET A C 1
ATOM 1743 O O . MET A 1 221 ? 1.913 9.435 -22.723 1.00 90.12 221 MET A O 1
ATOM 1747 N N . ALA A 1 222 ? 3.816 9.497 -23.910 1.00 89.38 222 ALA A N 1
ATOM 1748 C CA . ALA A 1 222 ? 4.389 10.618 -23.168 1.00 89.38 222 ALA A CA 1
ATOM 1749 C C . ALA A 1 222 ? 3.613 11.919 -23.431 1.00 89.38 222 ALA A C 1
ATOM 1751 O O . ALA A 1 222 ? 3.359 12.672 -22.497 1.00 89.38 222 ALA A O 1
ATOM 1752 N N . GLY A 1 223 ? 3.198 12.165 -24.679 1.00 86.38 223 GLY A N 1
ATOM 1753 C CA . GLY A 1 223 ? 2.363 13.316 -25.036 1.00 86.38 223 GLY A CA 1
ATOM 1754 C C . GLY A 1 223 ? 0.966 13.275 -24.411 1.00 86.38 223 GLY A C 1
ATOM 1755 O O . GLY A 1 223 ? 0.406 14.321 -24.096 1.00 86.38 223 GLY A O 1
ATOM 1756 N N . GLU A 1 224 ? 0.428 12.077 -24.182 1.00 89.12 224 GLU A N 1
ATOM 1757 C CA . GLU A 1 224 ? -0.874 11.852 -23.541 1.00 89.12 224 GLU A CA 1
ATOM 1758 C C . GLU A 1 224 ? -0.794 11.750 -22.000 1.00 89.12 224 GLU A C 1
ATOM 1760 O O . GLU A 1 224 ? -1.806 11.475 -21.360 1.00 89.12 224 GLU A O 1
ATOM 1765 N N . ASN A 1 225 ? 0.379 11.973 -21.383 1.00 86.25 225 ASN A N 1
ATOM 1766 C CA . ASN A 1 225 ? 0.631 11.795 -19.939 1.00 86.25 225 ASN A CA 1
ATOM 1767 C C . ASN A 1 225 ? 0.267 10.395 -19.403 1.00 86.25 225 ASN A C 1
ATOM 1769 O O . ASN A 1 225 ? -0.114 10.230 -18.247 1.00 86.25 225 ASN A O 1
ATOM 1773 N N . GLN A 1 226 ? 0.401 9.365 -20.237 1.00 86.12 226 GLN A N 1
ATOM 1774 C CA . GLN A 1 226 ? 0.064 7.980 -19.889 1.00 86.12 226 GLN A CA 1
ATOM 1775 C C . GLN A 1 226 ? 1.232 7.204 -19.270 1.00 86.12 226 GLN A C 1
ATOM 1777 O O . GLN A 1 226 ? 1.065 6.041 -18.899 1.00 86.12 226 GLN A O 1
ATOM 1782 N N . LEU A 1 227 ? 2.417 7.812 -19.189 1.00 87.50 227 LEU A N 1
ATOM 1783 C CA . LEU A 1 227 ? 3.587 7.226 -18.544 1.00 87.50 227 LEU A CA 1
ATOM 1784 C C . LEU A 1 227 ? 3.589 7.612 -17.066 1.00 87.50 227 LEU A C 1
ATOM 1786 O O . LEU A 1 227 ? 3.872 8.755 -16.718 1.00 87.50 227 LEU A O 1
ATOM 1790 N N . ASP A 1 228 ? 3.277 6.651 -16.204 1.00 88.00 228 ASP A N 1
ATOM 1791 C CA . ASP A 1 228 ? 3.047 6.871 -14.781 1.00 88.00 228 ASP A CA 1
ATOM 1792 C C . ASP A 1 228 ? 3.780 5.851 -13.893 1.00 88.00 228 ASP A C 1
ATOM 1794 O O . ASP A 1 228 ? 4.468 4.929 -14.349 1.00 88.00 228 ASP A O 1
ATOM 1798 N N . ARG A 1 229 ? 3.663 6.047 -12.574 1.00 88.75 229 ARG A N 1
ATOM 1799 C CA . ARG A 1 229 ? 4.272 5.160 -11.573 1.00 88.75 229 ARG A CA 1
ATOM 1800 C C . ARG A 1 229 ? 3.680 3.741 -11.588 1.00 88.75 229 ARG A C 1
ATOM 1802 O O . ARG A 1 229 ? 4.486 2.812 -11.519 1.00 88.75 229 ARG A O 1
ATOM 1809 N N . PRO A 1 230 ? 2.350 3.537 -11.701 1.00 90.38 230 PRO A N 1
ATOM 1810 C CA . PRO A 1 230 ? 1.765 2.204 -11.866 1.00 90.38 230 PRO A CA 1
ATOM 1811 C C . PRO A 1 230 ? 2.375 1.399 -13.022 1.00 90.38 230 PRO A C 1
ATOM 1813 O O . PRO A 1 230 ? 2.758 0.245 -12.826 1.00 90.38 230 PRO A O 1
ATOM 1816 N N . LEU A 1 231 ? 2.563 2.009 -14.200 1.00 91.19 231 LEU A N 1
ATOM 1817 C CA . LEU A 1 231 ? 3.200 1.348 -15.344 1.00 91.19 231 LEU A CA 1
ATOM 1818 C C . LEU A 1 231 ? 4.642 0.912 -15.045 1.00 91.19 231 LEU A C 1
ATOM 1820 O O . LEU A 1 231 ? 5.048 -0.189 -15.427 1.00 91.19 231 LEU A O 1
ATOM 1824 N N . LEU A 1 232 ? 5.423 1.752 -14.357 1.00 91.06 232 LEU A N 1
ATOM 1825 C CA . LEU A 1 232 ? 6.782 1.394 -13.939 1.00 91.06 232 LEU A CA 1
ATOM 1826 C C . LEU A 1 232 ? 6.804 0.248 -12.930 1.00 91.06 232 LEU A C 1
ATOM 1828 O O . LEU A 1 232 ? 7.638 -0.643 -13.061 1.00 91.06 232 LEU A O 1
ATOM 1832 N N . ALA A 1 233 ? 5.911 0.270 -11.941 1.00 91.56 233 ALA A N 1
ATOM 1833 C CA . ALA A 1 233 ? 5.844 -0.773 -10.924 1.00 91.56 233 ALA A CA 1
ATOM 1834 C C . ALA A 1 233 ? 5.557 -2.1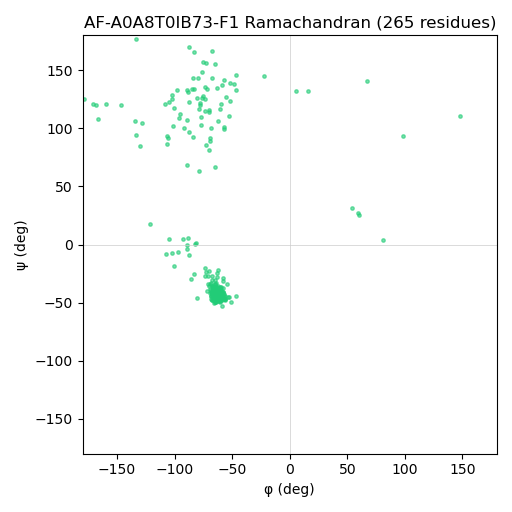44 -11.558 1.00 91.56 233 ALA A C 1
ATOM 1836 O O . ALA A 1 233 ? 6.260 -3.110 -11.263 1.00 91.56 233 ALA A O 1
ATOM 1837 N N . LEU A 1 234 ? 4.614 -2.203 -12.508 1.00 92.56 234 LEU A N 1
ATOM 1838 C CA . LEU A 1 234 ? 4.327 -3.421 -13.274 1.00 92.56 234 LEU A CA 1
ATOM 1839 C C . LEU A 1 234 ? 5.518 -3.873 -14.133 1.00 92.56 234 LEU A C 1
ATOM 1841 O O . LEU A 1 234 ? 5.793 -5.067 -14.239 1.00 92.56 234 LEU A O 1
ATOM 1845 N N . LEU A 1 235 ? 6.247 -2.939 -14.754 1.00 93.06 235 LEU A N 1
ATOM 1846 C CA . LEU A 1 235 ? 7.486 -3.253 -15.479 1.00 93.06 235 LEU A CA 1
ATOM 1847 C C . LEU A 1 235 ? 8.547 -3.859 -14.554 1.00 93.06 235 LEU A C 1
ATOM 1849 O O . LEU A 1 235 ? 9.188 -4.836 -14.937 1.00 93.06 235 LEU A O 1
ATOM 1853 N N . ASP A 1 236 ? 8.718 -3.308 -13.354 1.00 94.06 236 ASP A N 1
ATOM 1854 C CA . ASP A 1 236 ? 9.715 -3.762 -12.382 1.00 94.06 236 ASP A CA 1
ATOM 1855 C C . ASP A 1 236 ? 9.388 -5.157 -11.843 1.00 94.06 236 ASP A C 1
ATOM 1857 O O . ASP A 1 236 ? 10.264 -6.024 -11.818 1.00 94.06 236 ASP A O 1
ATOM 1861 N N . GLU A 1 237 ? 8.123 -5.413 -11.509 1.00 93.81 237 GLU A N 1
ATOM 1862 C CA . GLU A 1 237 ? 7.656 -6.737 -11.091 1.00 93.81 237 GLU A CA 1
ATOM 1863 C C . GLU A 1 237 ? 7.831 -7.786 -12.200 1.00 93.81 237 GLU A C 1
ATOM 1865 O O . GLU A 1 237 ? 8.322 -8.889 -11.945 1.00 93.81 237 GLU A O 1
ATOM 1870 N N . ASN A 1 238 ? 7.522 -7.435 -13.452 1.00 93.56 238 ASN A N 1
ATOM 1871 C CA . ASN A 1 238 ? 7.714 -8.331 -14.594 1.00 93.56 238 ASN A CA 1
ATOM 1872 C C . ASN A 1 238 ? 9.195 -8.620 -14.870 1.00 93.56 238 ASN A C 1
ATOM 1874 O O . ASN A 1 238 ? 9.546 -9.748 -15.214 1.00 93.56 238 ASN A O 1
ATOM 1878 N N . ILE A 1 239 ? 10.082 -7.632 -14.701 1.00 93.69 239 ILE A N 1
ATOM 1879 C CA . ILE A 1 239 ? 11.532 -7.837 -14.826 1.00 93.69 239 ILE A CA 1
ATOM 1880 C C . ILE A 1 239 ? 12.016 -8.814 -13.754 1.00 93.69 239 ILE A C 1
ATOM 1882 O O . ILE A 1 239 ? 12.740 -9.749 -14.082 1.00 93.69 239 ILE A O 1
ATOM 1886 N N . VAL A 1 240 ? 11.607 -8.624 -12.496 1.00 95.44 240 VAL A N 1
ATOM 1887 C CA . VAL A 1 240 ? 11.971 -9.526 -11.392 1.00 95.44 240 VAL A CA 1
ATOM 1888 C C . VAL A 1 240 ? 11.415 -10.934 -11.620 1.00 95.44 240 VAL A C 1
ATOM 1890 O O . VAL A 1 240 ? 12.118 -11.918 -11.408 1.00 95.44 240 VAL A O 1
ATOM 1893 N N . SER A 1 241 ? 10.182 -11.048 -12.105 1.00 94.12 241 SER A N 1
ATOM 1894 C CA . SER A 1 241 ? 9.572 -12.344 -12.417 1.00 94.12 241 SER A CA 1
ATOM 1895 C C . SER A 1 241 ? 10.312 -13.058 -13.554 1.00 94.12 241 SER A C 1
ATOM 1897 O O . SER A 1 241 ? 10.610 -14.246 -13.451 1.00 94.12 241 SER A O 1
ATOM 1899 N N . ALA A 1 242 ? 10.694 -12.332 -14.610 1.00 92.31 242 ALA A N 1
ATOM 1900 C CA . ALA A 1 242 ? 11.463 -12.881 -15.726 1.00 92.31 242 ALA A CA 1
ATOM 1901 C C . ALA A 1 242 ? 12.883 -13.303 -15.315 1.00 92.31 242 ALA A C 1
ATOM 1903 O O . ALA A 1 242 ? 13.374 -14.333 -15.779 1.00 92.31 242 ALA A O 1
ATOM 1904 N N . THR A 1 243 ? 13.548 -12.556 -14.425 1.00 93.25 243 THR A N 1
ATOM 1905 C CA . THR A 1 243 ? 14.867 -12.960 -13.909 1.00 93.25 243 THR A CA 1
ATOM 1906 C C . THR A 1 243 ? 14.773 -14.196 -13.022 1.00 93.25 243 THR A C 1
ATOM 1908 O O . THR A 1 243 ? 15.613 -15.082 -13.143 1.00 93.25 243 THR A O 1
ATOM 1911 N N . GLN A 1 244 ? 13.732 -14.312 -12.192 1.00 93.94 244 GLN A N 1
ATOM 1912 C CA . GLN A 1 244 ? 13.465 -15.525 -11.409 1.00 93.94 244 GLN A CA 1
ATOM 1913 C C . GLN A 1 244 ? 13.146 -16.739 -12.298 1.00 93.94 244 GLN A C 1
ATOM 1915 O O . GLN A 1 244 ? 13.523 -17.860 -11.962 1.00 93.94 244 GLN A O 1
ATOM 1920 N N . ALA A 1 245 ? 12.506 -16.520 -13.451 1.00 93.75 245 ALA A N 1
ATOM 1921 C CA . ALA A 1 245 ? 12.198 -17.552 -14.441 1.00 93.75 245 ALA A CA 1
ATOM 1922 C C . ALA A 1 245 ? 13.3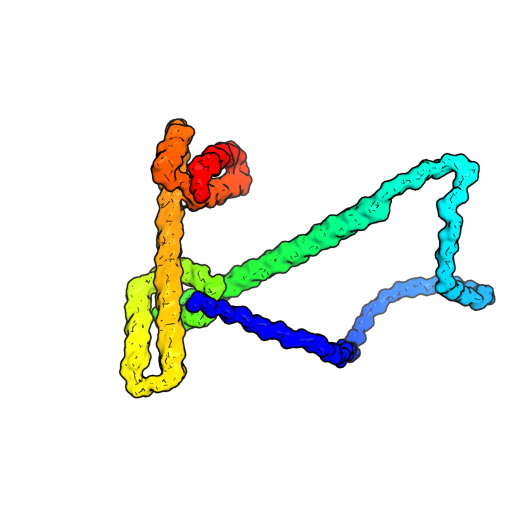71 -17.905 -15.386 1.00 93.75 245 ALA A C 1
ATOM 1924 O O . ALA A 1 245 ? 13.213 -18.760 -16.254 1.00 93.75 245 ALA A O 1
ATOM 1925 N N . ASN A 1 246 ? 14.550 -17.289 -15.223 1.00 93.00 246 ASN A N 1
ATOM 1926 C CA . ASN A 1 246 ? 15.711 -17.409 -16.122 1.00 93.00 246 ASN A CA 1
ATOM 1927 C C . ASN A 1 246 ? 15.454 -16.959 -17.578 1.00 93.00 246 ASN A C 1
ATOM 1929 O O . ASN A 1 246 ? 16.152 -17.373 -18.505 1.00 93.00 246 ASN A O 1
ATOM 1933 N N . GLU A 1 247 ? 14.491 -16.064 -17.803 1.00 93.50 247 GLU A N 1
ATOM 1934 C CA . GLU A 1 247 ? 14.215 -15.471 -19.115 1.00 93.50 247 GLU A CA 1
ATOM 1935 C C . GLU A 1 247 ? 15.039 -14.188 -19.328 1.00 93.50 247 GLU A C 1
ATOM 1937 O O . GLU A 1 247 ? 14.520 -13.069 -19.392 1.00 93.50 247 GLU A O 1
ATOM 1942 N N . GLU A 1 248 ? 16.361 -14.336 -19.456 1.00 92.75 248 GLU A N 1
ATOM 1943 C CA . GLU A 1 248 ? 17.294 -13.198 -19.524 1.00 92.75 248 GLU A CA 1
ATOM 1944 C C . GLU A 1 248 ? 16.994 -12.235 -20.686 1.00 92.75 248 GLU A C 1
ATOM 1946 O O . GLU A 1 248 ? 17.103 -11.016 -20.545 1.00 92.75 248 GLU A O 1
ATOM 1951 N N . GLN A 1 249 ? 16.572 -12.760 -21.840 1.00 90.81 249 GLN A N 1
ATOM 1952 C CA . GLN A 1 249 ? 16.256 -11.939 -23.012 1.00 90.81 249 GLN A CA 1
ATOM 1953 C C . GLN A 1 249 ? 15.027 -11.048 -22.779 1.00 90.81 249 GLN A C 1
ATOM 1955 O O . GLN A 1 249 ? 15.042 -9.873 -23.158 1.00 90.81 249 GLN A O 1
ATOM 1960 N N . ALA A 1 250 ? 13.992 -11.583 -22.125 1.00 89.81 250 ALA A N 1
ATOM 1961 C CA . ALA A 1 250 ? 12.784 -10.842 -21.780 1.00 89.81 250 ALA A CA 1
ATOM 1962 C C . ALA A 1 250 ? 13.084 -9.778 -20.715 1.00 89.81 250 ALA A C 1
ATOM 1964 O O . ALA A 1 250 ? 12.704 -8.615 -20.877 1.00 89.81 250 ALA A O 1
ATOM 1965 N N . ALA A 1 251 ? 13.855 -10.135 -19.683 1.00 92.25 251 ALA A N 1
ATOM 1966 C CA . ALA A 1 251 ? 14.284 -9.208 -18.639 1.00 92.25 251 ALA A CA 1
ATOM 1967 C C . ALA A 1 251 ? 15.119 -8.042 -19.202 1.00 92.25 251 ALA A C 1
ATOM 1969 O O . ALA A 1 251 ? 14.853 -6.874 -18.903 1.00 92.25 251 ALA A O 1
ATOM 1970 N N . LEU A 1 252 ? 16.090 -8.324 -20.080 1.00 93.19 252 LEU A N 1
ATOM 1971 C CA . LEU A 1 252 ? 16.902 -7.297 -20.742 1.00 93.19 252 LEU A CA 1
ATOM 1972 C C . LEU A 1 252 ? 16.066 -6.395 -21.655 1.00 93.19 252 LEU A C 1
ATOM 1974 O O . LEU A 1 252 ? 16.313 -5.188 -21.737 1.00 93.19 252 LEU A O 1
ATOM 1978 N N . PHE A 1 253 ? 15.085 -6.962 -22.356 1.00 91.56 253 PHE A N 1
ATOM 1979 C CA . PHE A 1 253 ? 14.175 -6.198 -23.200 1.00 91.56 253 PHE A CA 1
ATOM 1980 C C . PHE A 1 253 ? 13.298 -5.246 -22.375 1.00 91.56 253 PHE A C 1
ATOM 1982 O O . PHE A 1 253 ? 13.255 -4.046 -22.663 1.00 91.56 253 PHE A O 1
ATOM 1989 N N . MET A 1 254 ? 12.667 -5.743 -21.310 1.00 92.50 254 MET A N 1
ATOM 1990 C CA . MET A 1 254 ? 11.837 -4.931 -20.416 1.00 92.50 254 MET A CA 1
ATOM 1991 C C . MET A 1 254 ? 12.657 -3.873 -19.668 1.00 92.50 254 MET A C 1
ATOM 1993 O O . MET A 1 254 ? 12.214 -2.733 -19.553 1.00 92.50 254 MET A O 1
ATOM 1997 N N . SER A 1 255 ? 13.897 -4.179 -19.273 1.00 92.69 255 SER A N 1
ATOM 1998 C CA . SER A 1 255 ? 14.823 -3.206 -18.673 1.00 92.69 255 SER A CA 1
ATOM 1999 C C . SER A 1 255 ? 15.129 -2.025 -19.609 1.00 92.69 255 SER A C 1
ATOM 2001 O O . SER A 1 255 ? 15.158 -0.867 -19.180 1.00 92.69 255 SER A O 1
ATOM 2003 N N . LYS A 1 256 ? 15.270 -2.277 -20.920 1.00 92.56 256 LYS A N 1
ATOM 2004 C CA . LYS A 1 256 ? 15.437 -1.209 -21.924 1.00 92.56 256 LYS A CA 1
ATOM 2005 C C . LYS A 1 256 ? 14.187 -0.339 -22.054 1.00 92.56 256 LYS A C 1
ATOM 2007 O O . LYS A 1 256 ? 14.320 0.879 -22.173 1.00 92.56 256 LYS A O 1
ATOM 2012 N N . ILE A 1 257 ? 12.993 -0.940 -22.025 1.00 91.50 257 ILE A N 1
ATOM 2013 C CA . ILE A 1 257 ? 11.720 -0.200 -22.048 1.00 91.50 257 ILE A CA 1
ATOM 2014 C C . ILE A 1 257 ? 11.590 0.654 -20.792 1.00 91.50 257 ILE A C 1
ATOM 2016 O O . ILE A 1 257 ? 11.368 1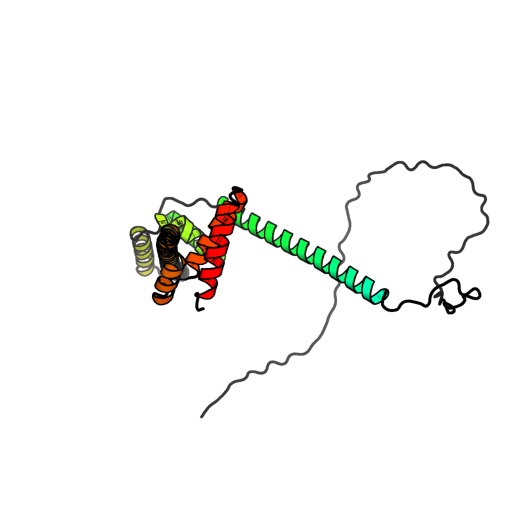.855 -20.906 1.00 91.50 257 ILE A O 1
ATOM 2020 N N . ARG A 1 258 ? 11.819 0.073 -19.610 1.00 92.81 258 ARG A N 1
ATOM 2021 C CA . ARG A 1 258 ? 11.840 0.788 -18.331 1.00 92.81 258 ARG A CA 1
ATOM 2022 C C . ARG A 1 258 ? 12.764 2.005 -18.391 1.00 92.81 258 ARG A C 1
ATOM 2024 O O . ARG A 1 258 ? 12.354 3.112 -18.061 1.00 92.81 258 ARG A O 1
ATOM 2031 N N . GLY A 1 259 ? 13.993 1.826 -18.879 1.00 90.94 259 GLY A N 1
ATOM 2032 C CA . GLY A 1 259 ? 14.955 2.918 -19.041 1.00 90.94 259 GLY A CA 1
ATOM 2033 C C . GLY A 1 259 ? 14.517 4.008 -20.028 1.00 90.94 259 GLY A C 1
ATOM 2034 O O . GLY A 1 259 ? 14.980 5.141 -19.918 1.00 90.94 259 GLY A O 1
ATOM 2035 N N . ALA A 1 260 ? 13.642 3.697 -20.987 1.00 89.44 260 ALA A N 1
ATOM 2036 C CA . ALA A 1 260 ? 13.032 4.689 -21.867 1.00 89.44 260 ALA A CA 1
ATOM 2037 C C . ALA A 1 260 ? 11.855 5.402 -21.183 1.00 89.44 260 ALA A C 1
ATOM 2039 O O . ALA A 1 260 ? 11.816 6.625 -21.207 1.00 89.44 260 ALA A O 1
ATOM 2040 N N . VAL A 1 261 ? 10.959 4.665 -20.522 1.00 89.38 261 VAL A N 1
ATOM 2041 C CA . VAL A 1 261 ? 9.800 5.213 -19.793 1.00 89.38 261 VAL A CA 1
ATOM 2042 C C . VAL A 1 261 ? 10.242 6.208 -18.715 1.00 89.38 261 VAL A C 1
ATOM 2044 O O . VAL A 1 261 ? 9.731 7.322 -18.666 1.00 89.38 261 VAL A O 1
ATOM 2047 N N . VAL A 1 262 ? 11.267 5.868 -17.923 1.00 90.81 262 VAL A N 1
ATOM 2048 C CA . VAL A 1 262 ? 11.807 6.744 -16.863 1.00 90.81 262 VAL A CA 1
ATOM 2049 C C . VAL A 1 262 ? 12.281 8.102 -17.396 1.00 90.81 262 VAL A C 1
ATOM 2051 O O . VAL A 1 262 ? 12.229 9.086 -16.670 1.00 90.81 262 VAL A O 1
ATOM 2054 N N . LYS A 1 263 ? 12.724 8.194 -18.658 1.00 88.31 263 LYS A N 1
ATOM 2055 C CA . LYS A 1 263 ? 13.176 9.470 -19.247 1.00 88.31 263 LYS A CA 1
ATOM 2056 C C . LYS A 1 263 ? 12.033 10.431 -19.557 1.00 88.31 263 LYS A C 1
ATOM 2058 O O . LYS A 1 263 ? 12.284 11.625 -19.676 1.00 88.31 263 LYS A O 1
ATOM 2063 N N . TYR A 1 264 ? 10.830 9.902 -19.747 1.00 85.12 264 TYR A N 1
ATOM 2064 C CA . TYR A 1 264 ? 9.652 10.665 -20.154 1.00 85.12 264 TYR A CA 1
ATOM 2065 C C . TYR A 1 264 ? 8.642 10.845 -19.019 1.00 85.12 264 TYR A C 1
ATOM 2067 O O . TYR A 1 264 ? 7.701 11.613 -19.178 1.00 85.12 264 TYR A O 1
ATOM 2075 N N . ILE A 1 265 ? 8.840 10.179 -17.878 1.00 83.12 265 ILE A N 1
ATOM 2076 C CA . ILE A 1 265 ? 8.063 10.453 -16.671 1.00 83.12 265 ILE A CA 1
ATOM 2077 C C . ILE A 1 265 ? 8.473 11.814 -16.126 1.00 83.12 265 ILE A C 1
ATOM 2079 O O . ILE A 1 265 ? 9.596 12.016 -15.661 1.00 83.12 265 ILE A O 1
ATOM 2083 N N . THR A 1 266 ? 7.534 12.744 -16.174 1.00 63.28 266 THR A N 1
ATOM 2084 C CA . THR A 1 266 ? 7.588 13.992 -15.425 1.00 63.28 266 THR A CA 1
ATOM 2085 C C . THR A 1 266 ? 6.971 13.747 -14.051 1.00 63.28 266 THR A C 1
ATOM 2087 O O . THR A 1 266 ? 5.839 13.272 -13.969 1.00 63.28 266 THR A O 1
ATOM 2090 N N . LEU A 1 267 ? 7.743 14.004 -12.990 1.00 52.41 267 LEU A N 1
ATOM 2091 C CA . LEU A 1 267 ? 7.270 13.978 -11.600 1.00 52.41 267 LEU A CA 1
ATOM 2092 C C . LEU A 1 267 ? 6.338 15.152 -11.300 1.00 52.41 267 LEU A C 1
ATOM 2094 O O . LEU A 1 267 ? 6.627 16.259 -11.809 1.00 52.41 267 LEU A O 1
#

Mean predicted aligned error: 15.98 Å

Radius of gyration: 35.5 Å; Cα contacts (8 Å, |Δi|>4): 90; chains: 1; bounding box: 105×79×80 Å

Foldseek 3Di:
DDDDDDDDDDDDDDDDDDDDDDDDDDDDDDDDDDDDDDDPDDPDDDPDPPPPDPPPPPDPDDDPPCPDDDDDPCPVVVVVVVVVVVVVVVVVVVVVVVVVVVVVVVVVVVVPDDQDPDLVVNLVSLLPDDPVCNLVVLLVCLVVPDPVSLVVLVVVLVCLVPDPDDDPVSVVVNVSSVVSSVSSVVSSVVSVVLVVLLVLLVVLLVCLVPDPDNLVSLVVCLVVVVLDPSNLVVLVVVLVVCVVVVVVVVNVVSVVSSVSSVVSDDD

Secondary structure (DSSP, 8-state):
------------------PPPPPP-----------------------PPPP------------TT--SPPPPTTHHHHHHHHHHHHHHHHHHHHHHHHHHHHHHHHHHHHHHPPPPSSHHHHHHHHHTS-HHHHHHHHHHHTTT--HHHHHHHHHHHHHHHT-S---HHHHHHHHHHHHHHHHHHHHHHHHHHHHHHHHHHHHHHHHHHH-S-HHHHHHHHHHTT---HHHHHHHHHHHHHHHHTT-HHHHHHHHHHHHHHHHH---

Solvent-accessible surface area (backbone atoms only — not comparable to full-atom values): 16838 Å² total; per-residue (Å²): 139,91,85,84,90,82,86,86,83,88,83,83,86,82,89,82,90,81,88,82,80,87,82,88,88,82,90,79,88,81,88,76,88,75,87,79,80,89,73,86,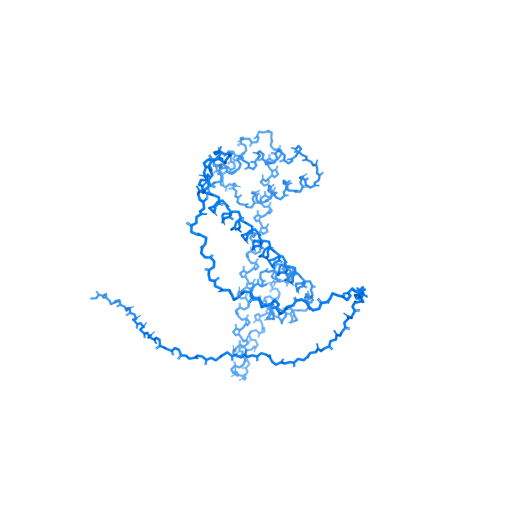73,74,91,73,71,88,80,70,76,75,74,89,63,84,82,73,84,87,74,91,76,90,61,93,79,63,82,68,76,80,86,72,81,59,61,68,58,51,52,52,50,54,50,48,54,50,51,52,48,54,49,50,52,52,51,53,52,48,55,49,52,55,51,50,52,52,50,52,55,56,68,71,56,79,86,57,90,47,70,70,53,37,50,55,52,57,71,72,47,53,79,91,48,41,66,58,51,47,64,72,43,45,91,65,68,40,72,67,45,55,50,50,52,52,48,52,47,48,53,60,71,70,40,92,77,78,45,70,70,55,52,51,51,43,50,54,51,53,54,48,51,51,54,50,52,53,46,51,53,52,50,52,52,53,52,51,47,49,53,52,23,50,53,54,49,48,51,50,73,69,43,90,55,50,69,60,50,53,52,52,35,42,75,68,68,68,56,50,69,58,42,49,51,55,51,52,52,50,31,53,51,26,53,77,69,68,36,59,69,59,22,54,51,48,50,54,50,50,62,52,51,62,74,60,45,78,130

Nearest PDB structures (foldseek):
  6uuj-assembly2_E  TM=3.612E-01  e=3.114E+00  Mycobacterium tuberculosis H37Rv
  2h7v-assembly2_D  TM=3.058E-01  e=8.294E+00  Yersinia pseudotuberculosis